Protein AF-A0A661IJR8-F1 (afdb_monomer_lite)

Radius of gyration: 34.74 Å; chains: 1; bounding box: 86×49×104 Å

Structure (mmCIF, N/CA/C/O backbone):
data_AF-A0A661IJR8-F1
#
_entry.id   AF-A0A661IJR8-F1
#
loop_
_atom_site.group_PDB
_atom_site.id
_atom_site.type_symbol
_atom_site.label_atom_id
_atom_site.label_alt_id
_atom_site.label_comp_id
_atom_site.label_asym_id
_atom_site.label_entity_id
_atom_site.label_seq_id
_atom_site.pdbx_PDB_ins_code
_atom_site.Cartn_x
_atom_site.Cartn_y
_atom_site.Cartn_z
_atom_site.occupancy
_atom_site.B_iso_or_equiv
_atom_site.auth_seq_id
_atom_site.auth_comp_id
_atom_site.auth_asym_id
_atom_site.auth_atom_id
_atom_site.pdbx_PDB_model_num
ATOM 1 N N . MET A 1 1 ? -41.240 -23.928 23.723 1.00 32.28 1 MET A N 1
ATOM 2 C CA . MET A 1 1 ? -41.222 -23.741 25.193 1.00 32.28 1 MET A CA 1
ATOM 3 C C . MET A 1 1 ? -39.765 -23.569 25.597 1.00 32.28 1 MET A C 1
ATOM 5 O O . MET A 1 1 ? -39.027 -24.522 25.424 1.00 32.28 1 MET A O 1
ATOM 9 N N . ALA A 1 2 ? -39.249 -22.427 26.029 1.00 34.50 2 ALA A N 1
ATOM 10 C CA . ALA A 1 2 ? -39.831 -21.122 26.309 1.00 34.50 2 ALA A CA 1
ATOM 11 C C . ALA A 1 2 ? -38.858 -20.052 25.776 1.00 34.50 2 ALA A C 1
ATOM 13 O O . ALA A 1 2 ? -37.675 -20.104 26.103 1.00 34.50 2 ALA A O 1
ATOM 14 N N . GLU A 1 3 ? -39.355 -19.119 24.962 1.00 35.41 3 GLU A N 1
ATOM 15 C CA . GLU A 1 3 ? -38.721 -17.810 24.792 1.00 35.41 3 GLU A CA 1
ATOM 16 C C . GLU A 1 3 ? -38.772 -17.123 26.158 1.00 35.41 3 GLU A C 1
ATOM 18 O O . GLU A 1 3 ? -39.849 -16.962 26.736 1.00 35.41 3 GLU A O 1
ATOM 23 N N . LYS A 1 4 ? -37.608 -16.803 26.721 1.00 37.28 4 LYS A N 1
ATOM 24 C CA . LYS A 1 4 ? -37.509 -15.862 27.832 1.00 37.28 4 LYS A CA 1
ATOM 25 C C . LYS A 1 4 ? -36.896 -14.591 27.277 1.00 37.28 4 LYS A C 1
ATOM 27 O O . LYS A 1 4 ? -35.737 -14.586 26.874 1.00 37.28 4 LYS A O 1
ATOM 32 N N . ASP A 1 5 ? -37.729 -13.563 27.244 1.00 36.81 5 ASP A N 1
ATOM 33 C CA . ASP A 1 5 ? -37.394 -12.189 26.923 1.00 36.81 5 ASP A CA 1
ATOM 34 C C . ASP A 1 5 ? -36.119 -11.732 27.650 1.00 36.81 5 ASP A C 1
ATOM 36 O O . ASP A 1 5 ? -36.063 -11.671 28.876 1.00 36.81 5 ASP A O 1
ATOM 40 N N . LEU A 1 6 ? -35.109 -11.354 26.868 1.00 42.97 6 LEU A N 1
ATOM 41 C CA . LEU A 1 6 ? -33.882 -10.665 27.294 1.00 42.97 6 LEU A CA 1
ATOM 42 C C . LEU A 1 6 ? -34.110 -9.159 27.555 1.00 42.97 6 LEU A C 1
ATOM 44 O O . LEU A 1 6 ? -33.162 -8.380 27.585 1.00 42.97 6 LEU A O 1
ATOM 48 N N . LYS A 1 7 ? -35.367 -8.725 27.717 1.00 43.88 7 LYS A N 1
ATOM 49 C CA . LYS A 1 7 ? -35.741 -7.305 27.825 1.00 43.88 7 LYS A CA 1
ATOM 50 C C . LYS A 1 7 ? -35.666 -6.712 29.233 1.00 43.88 7 LYS A C 1
ATOM 52 O O . LYS A 1 7 ? -35.745 -5.496 29.343 1.00 43.88 7 LYS A O 1
ATOM 57 N N . ASP A 1 8 ? -35.414 -7.518 30.262 1.00 40.75 8 ASP A N 1
ATOM 58 C CA . ASP A 1 8 ? -35.379 -7.056 31.656 1.00 40.75 8 ASP A CA 1
ATOM 59 C C . ASP A 1 8 ? -34.009 -7.302 32.320 1.00 40.75 8 ASP A C 1
ATOM 61 O O . ASP A 1 8 ? -33.915 -7.911 33.387 1.00 40.75 8 ASP A O 1
ATOM 65 N N . ILE A 1 9 ? -32.917 -6.840 31.698 1.00 46.38 9 ILE A N 1
ATOM 66 C CA . ILE A 1 9 ? -31.670 -6.613 32.445 1.00 46.38 9 ILE A CA 1
ATOM 67 C C . ILE A 1 9 ? -31.850 -5.291 33.192 1.00 46.38 9 ILE A C 1
ATOM 69 O O . ILE A 1 9 ? -31.788 -4.210 32.612 1.00 46.38 9 ILE A O 1
ATOM 73 N N . ASP A 1 10 ? -32.143 -5.405 34.482 1.00 48.75 10 ASP A N 1
ATOM 74 C CA . ASP A 1 10 ? -32.380 -4.302 35.411 1.00 48.75 10 ASP A CA 1
ATOM 75 C C . ASP A 1 10 ? -31.068 -3.518 35.626 1.00 48.75 10 ASP A C 1
ATOM 77 O O . ASP A 1 10 ? -30.235 -3.884 36.458 1.00 48.75 10 ASP A O 1
ATOM 81 N N . LEU A 1 11 ? -30.845 -2.486 34.804 1.00 50.16 11 LEU A N 1
ATOM 82 C CA . LEU A 1 11 ? -29.605 -1.695 34.726 1.00 50.16 11 LEU A CA 1
ATOM 83 C C . LEU A 1 11 ? -29.160 -1.142 36.092 1.00 50.16 11 LEU A C 1
ATOM 85 O O . LEU A 1 11 ? -27.967 -1.104 36.382 1.00 50.16 11 LEU A O 1
ATOM 89 N N . GLU A 1 12 ? -30.112 -0.825 36.971 1.00 52.00 12 GLU A N 1
ATOM 90 C CA . GLU A 1 12 ? -29.840 -0.336 38.328 1.00 52.00 12 GLU A CA 1
ATOM 91 C C . GLU A 1 12 ? -29.200 -1.402 39.234 1.00 52.00 12 GLU A C 1
ATOM 93 O O . GLU A 1 12 ? -28.406 -1.078 40.120 1.00 52.00 12 GLU A O 1
ATOM 98 N N . LYS A 1 13 ? -29.499 -2.692 39.017 1.00 48.28 13 LYS A N 1
ATOM 99 C CA . LYS A 1 13 ? -28.855 -3.788 39.762 1.00 48.28 13 LYS A CA 1
ATOM 100 C C . LYS A 1 13 ? -27.419 -4.016 39.308 1.00 48.28 13 LYS A C 1
ATOM 102 O O . LYS A 1 13 ? -26.580 -4.364 40.135 1.00 48.28 13 LYS A O 1
ATOM 107 N N . LEU A 1 14 ? -27.128 -3.795 38.027 1.00 50.47 14 LEU A N 1
ATOM 108 C CA . LEU A 1 14 ? -25.774 -3.903 37.488 1.00 50.47 14 LEU A CA 1
ATOM 109 C C . LEU A 1 14 ? -24.865 -2.803 38.064 1.00 50.47 14 LEU A C 1
ATOM 111 O O . LEU A 1 14 ? -23.737 -3.087 38.463 1.00 50.47 14 LEU A O 1
ATOM 115 N N . ASP A 1 15 ? -25.380 -1.577 38.190 1.00 47.41 15 ASP A N 1
ATOM 116 C CA . ASP A 1 15 ? -24.643 -0.449 38.773 1.00 47.41 15 ASP A CA 1
ATOM 117 C C . ASP A 1 15 ? -24.293 -0.686 40.259 1.00 47.41 15 ASP A C 1
ATOM 119 O O . ASP A 1 15 ? -23.153 -0.470 40.675 1.00 47.41 15 ASP A O 1
ATOM 123 N N . GLN A 1 16 ? -25.218 -1.244 41.053 1.00 52.50 16 GLN A N 1
ATOM 124 C CA . GLN A 1 16 ? -24.982 -1.552 42.476 1.00 52.50 16 GLN A CA 1
ATOM 125 C C . GLN A 1 16 ? -24.000 -2.711 42.712 1.00 52.50 16 GLN A C 1
ATOM 127 O O . GLN A 1 16 ? -23.351 -2.792 43.762 1.00 52.50 16 GLN A O 1
ATOM 132 N N . GLU A 1 17 ? -23.902 -3.647 41.769 1.00 52.81 17 GLU A N 1
ATOM 133 C CA . GLU A 1 17 ? -22.971 -4.772 41.863 1.00 52.81 17 GLU A CA 1
ATOM 134 C C . GLU A 1 17 ? -21.529 -4.370 41.535 1.00 52.81 17 GLU A C 1
ATOM 136 O O . GLU A 1 17 ? -20.593 -4.929 42.114 1.00 52.81 17 GLU A O 1
ATOM 141 N N . ILE A 1 18 ? -21.348 -3.364 40.675 1.00 49.62 18 ILE A N 1
ATOM 142 C CA . ILE A 1 18 ? -20.036 -2.829 40.296 1.00 49.62 18 ILE A CA 1
ATOM 143 C C . ILE A 1 18 ? -19.444 -1.974 41.430 1.00 49.62 18 ILE A C 1
ATOM 145 O O . ILE A 1 18 ? -18.281 -2.175 41.783 1.00 49.62 18 ILE A O 1
ATOM 149 N N . GLU A 1 19 ? -20.227 -1.106 42.083 1.00 51.19 19 GLU A N 1
ATOM 150 C CA . GLU A 1 19 ? -19.745 -0.300 43.225 1.00 51.19 19 GLU A CA 1
ATOM 151 C C . GLU A 1 19 ? -19.247 -1.169 44.394 1.00 51.19 19 GLU A C 1
ATOM 153 O O . GLU A 1 19 ? -18.184 -0.917 44.964 1.00 51.19 19 GLU A O 1
ATOM 158 N N . LYS A 1 20 ? -19.942 -2.273 44.701 1.00 50.25 20 LYS A N 1
ATOM 159 C CA . LYS A 1 20 ? -19.523 -3.207 45.765 1.00 50.25 20 LYS A CA 1
ATOM 160 C C . LYS A 1 20 ? -18.238 -3.975 45.455 1.00 50.25 20 LYS A C 1
ATOM 162 O O . LYS A 1 20 ? -17.571 -4.435 46.386 1.00 50.25 20 LYS A O 1
ATOM 167 N N . ALA A 1 21 ? -17.907 -4.159 44.178 1.00 48.00 21 ALA A N 1
ATOM 168 C CA . ALA A 1 21 ? -16.651 -4.778 43.766 1.00 48.00 21 ALA A CA 1
ATOM 169 C C . ALA A 1 21 ? -15.478 -3.786 43.844 1.00 48.00 21 ALA A C 1
ATOM 171 O O . ALA A 1 21 ? -14.361 -4.195 44.158 1.00 48.00 21 ALA A O 1
ATOM 172 N N . ILE A 1 22 ? -15.742 -2.492 43.635 1.00 44.38 22 ILE A N 1
ATOM 173 C CA . ILE A 1 22 ? -14.750 -1.415 43.725 1.00 44.38 22 ILE A CA 1
ATOM 174 C C . ILE A 1 22 ? -14.320 -1.195 45.187 1.00 44.38 22 ILE A C 1
ATOM 176 O O . ILE A 1 22 ? -13.125 -1.253 45.478 1.00 44.38 22 ILE A O 1
ATOM 180 N N . ASP A 1 23 ? -15.254 -1.082 46.135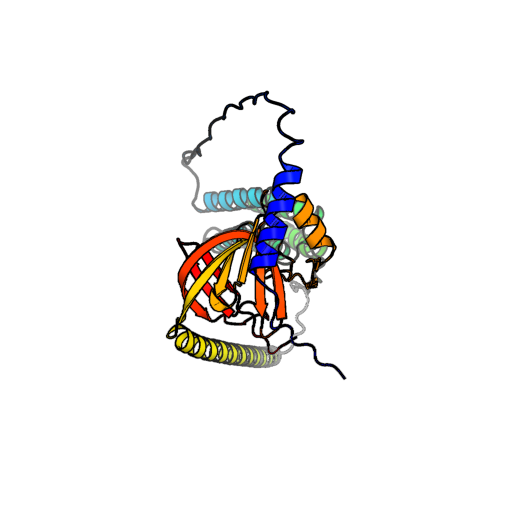 1.00 41.09 23 ASP A N 1
ATOM 181 C CA . ASP A 1 23 ? -14.917 -0.807 47.548 1.00 41.09 23 ASP A CA 1
ATOM 182 C C . ASP A 1 23 ? -14.105 -1.922 48.231 1.00 41.09 23 ASP A C 1
ATOM 184 O O . ASP A 1 23 ? -13.328 -1.667 49.152 1.00 41.09 23 ASP A O 1
ATOM 188 N N . ARG A 1 24 ? -14.231 -3.175 47.774 1.00 45.25 24 ARG A N 1
ATOM 189 C CA . ARG A 1 24 ? -13.451 -4.301 48.320 1.00 45.25 24 ARG A CA 1
ATOM 190 C C . ARG A 1 24 ? -12.004 -4.357 47.829 1.00 45.25 24 ARG A C 1
ATOM 192 O O . ARG A 1 24 ? -11.193 -4.994 48.490 1.00 45.25 24 ARG A O 1
ATOM 199 N N . ILE A 1 25 ? -11.674 -3.707 46.712 1.00 41.84 25 ILE A N 1
ATOM 200 C CA . ILE A 1 25 ? -10.322 -3.731 46.123 1.00 41.84 25 ILE A CA 1
ATOM 201 C C . ILE A 1 25 ? -9.464 -2.557 46.635 1.00 41.84 25 ILE A C 1
ATOM 203 O O . ILE A 1 25 ? -8.239 -2.665 46.687 1.00 41.84 25 ILE A O 1
ATOM 207 N N . PHE A 1 26 ? -10.084 -1.457 47.076 1.00 40.06 26 PHE A N 1
ATOM 208 C CA . PHE A 1 26 ? -9.374 -0.235 47.479 1.00 40.06 26 PHE A CA 1
ATOM 209 C C . PHE A 1 26 ? -8.895 -0.189 48.942 1.00 40.06 26 PHE A C 1
ATOM 211 O O . PHE A 1 26 ? -8.119 0.697 49.285 1.00 40.06 26 PHE A O 1
ATOM 218 N N . VAL A 1 27 ? -9.258 -1.154 49.796 1.00 37.66 27 VAL A N 1
ATOM 219 C CA . VAL A 1 27 ? -8.793 -1.189 51.204 1.00 37.66 27 VAL A CA 1
ATOM 220 C C . VAL A 1 27 ? -7.433 -1.893 51.371 1.00 37.66 27 VAL A C 1
ATOM 222 O O . VAL A 1 27 ? -6.736 -1.653 52.352 1.00 37.66 27 VAL A O 1
ATOM 225 N N . GLU A 1 28 ? -6.989 -2.712 50.411 1.00 39.81 28 GLU A N 1
ATOM 226 C CA . GLU A 1 28 ? -5.742 -3.491 50.558 1.00 39.81 28 GLU A CA 1
ATOM 227 C C . GLU A 1 28 ? -4.496 -2.845 49.922 1.00 39.81 28 GLU A C 1
ATOM 229 O O . GLU A 1 28 ? -3.388 -3.347 50.115 1.00 39.81 28 GLU A O 1
ATOM 234 N N . LYS A 1 29 ? -4.630 -1.727 49.189 1.00 39.97 29 LYS A N 1
ATOM 235 C CA . LYS A 1 29 ? -3.545 -1.209 48.327 1.00 39.97 29 LYS A CA 1
ATOM 236 C C . LYS A 1 29 ? -2.944 0.152 48.709 1.00 39.97 29 LYS A C 1
ATOM 238 O O . LYS A 1 29 ? -2.051 0.610 48.003 1.00 39.97 29 LYS A O 1
ATOM 243 N N . GLU A 1 30 ? -3.342 0.770 49.824 1.00 36.22 30 GLU A N 1
ATOM 244 C CA . GLU A 1 30 ? -2.767 2.057 50.282 1.00 36.22 30 GLU A CA 1
ATOM 245 C C . GLU A 1 30 ? -1.454 1.944 51.089 1.00 36.22 30 GLU A C 1
ATOM 247 O O . GLU A 1 30 ? -0.895 2.958 51.490 1.00 36.22 30 GLU A O 1
ATOM 252 N N . MET A 1 31 ? -0.896 0.746 51.307 1.00 32.81 31 MET A N 1
ATOM 253 C CA . MET A 1 31 ? 0.323 0.586 52.129 1.00 32.81 31 MET A CA 1
ATOM 254 C C . MET A 1 31 ? 1.619 0.259 51.372 1.00 32.81 31 MET A C 1
ATOM 256 O O . MET A 1 31 ? 2.599 -0.140 52.001 1.00 32.81 31 MET A O 1
ATOM 260 N N . ALA A 1 32 ? 1.697 0.435 50.050 1.00 34.16 32 ALA A N 1
ATOM 261 C CA . ALA A 1 32 ? 2.917 0.076 49.324 1.00 34.16 32 ALA A CA 1
ATOM 262 C C . ALA A 1 32 ? 3.378 1.107 48.280 1.00 34.16 32 ALA A C 1
ATOM 264 O O . ALA A 1 32 ? 3.046 1.002 47.105 1.00 34.16 32 ALA A O 1
ATOM 265 N N . LYS A 1 33 ? 4.304 1.954 48.754 1.00 33.47 33 LYS A N 1
ATOM 266 C CA . LYS A 1 33 ? 5.531 2.431 48.082 1.00 33.47 33 LYS A CA 1
ATOM 267 C C . LYS A 1 33 ? 5.483 3.731 47.269 1.00 33.47 33 LYS A C 1
ATOM 269 O O . LYS A 1 33 ? 5.095 3.763 46.107 1.00 33.47 33 LYS A O 1
ATOM 274 N N . GLU A 1 34 ? 6.044 4.750 47.917 1.00 33.25 34 GLU A N 1
ATOM 275 C CA . GLU A 1 34 ? 6.800 5.867 47.346 1.00 33.25 34 GLU A CA 1
ATOM 276 C C . GLU A 1 34 ? 8.226 5.444 46.887 1.00 33.25 34 GLU A C 1
ATOM 278 O O . GLU A 1 34 ? 8.741 4.410 47.322 1.00 33.25 34 GLU A O 1
ATOM 283 N N . GLU A 1 35 ? 8.835 6.335 46.085 1.00 27.31 35 GLU A N 1
ATOM 284 C CA . GLU A 1 35 ? 10.276 6.624 45.852 1.00 27.31 35 GLU A CA 1
ATOM 285 C C . GLU A 1 35 ? 11.099 5.948 44.719 1.00 27.31 35 GLU A C 1
ATOM 287 O O . GLU A 1 35 ? 11.245 4.729 44.652 1.00 27.31 35 GLU A O 1
ATOM 292 N N . GLY A 1 36 ? 11.752 6.823 43.915 1.00 27.47 36 GLY A N 1
ATOM 293 C CA . GLY A 1 36 ? 13.055 6.636 43.226 1.00 27.47 36 GLY A CA 1
ATOM 294 C C . GLY A 1 36 ? 13.037 6.732 41.683 1.00 27.47 36 GLY A C 1
ATOM 295 O O . GLY A 1 36 ? 12.693 5.752 41.036 1.00 27.47 36 GLY A O 1
ATOM 296 N N . GLU A 1 37 ? 13.194 7.911 41.056 1.00 30.44 37 GLU A N 1
ATOM 297 C CA . GLU A 1 37 ? 14.429 8.586 40.544 1.00 30.44 37 GLU A CA 1
ATOM 298 C C . GLU A 1 37 ? 15.021 8.085 39.190 1.00 30.44 37 GLU A C 1
ATOM 300 O O . GLU A 1 37 ? 15.437 6.939 39.047 1.00 30.44 37 GLU A O 1
ATOM 305 N N . GLU A 1 38 ? 15.101 9.005 38.210 1.00 33.91 38 GLU A N 1
ATOM 306 C CA . GLU A 1 38 ? 15.738 8.901 36.874 1.00 33.91 38 GLU A CA 1
ATOM 307 C C . GLU A 1 38 ? 17.210 9.378 36.870 1.00 33.91 38 GLU A C 1
ATOM 309 O O . GLU A 1 38 ? 17.585 10.211 37.699 1.00 33.91 38 GLU A O 1
ATOM 314 N N . PRO A 1 39 ? 18.011 9.014 35.841 1.00 33.03 39 PRO A N 1
ATOM 315 C CA . PRO A 1 39 ? 19.105 9.878 35.396 1.00 33.03 39 PRO A CA 1
ATOM 316 C C . PRO A 1 39 ? 19.089 10.237 33.894 1.00 33.03 39 PRO A C 1
ATOM 318 O O . PRO A 1 39 ? 18.622 9.498 33.030 1.00 33.03 39 PRO A O 1
ATOM 321 N N . ALA A 1 40 ? 19.674 11.408 33.626 1.00 28.08 40 ALA A N 1
ATOM 322 C CA . ALA A 1 40 ? 19.697 12.175 32.381 1.00 28.08 40 ALA A CA 1
ATOM 323 C C . ALA A 1 40 ? 20.756 11.745 31.338 1.00 28.08 40 ALA A C 1
ATOM 325 O O . ALA A 1 40 ? 21.822 11.234 31.686 1.00 28.08 40 ALA A O 1
ATOM 326 N N . ILE A 1 41 ? 20.509 12.075 30.059 1.00 31.45 41 ILE A N 1
ATOM 327 C CA . ILE A 1 41 ? 21.456 11.949 28.931 1.00 31.45 41 ILE A CA 1
ATOM 328 C C . ILE A 1 41 ? 21.557 13.293 28.177 1.00 31.45 41 ILE A C 1
ATOM 330 O O . ILE A 1 41 ? 20.553 13.946 27.903 1.00 31.45 41 ILE A O 1
ATOM 334 N N . VAL A 1 42 ? 22.789 13.701 27.853 1.00 30.53 42 VAL A N 1
ATOM 335 C CA . VAL A 1 42 ? 23.185 14.942 27.150 1.00 30.53 42 VAL A CA 1
ATOM 336 C C . VAL A 1 42 ? 23.221 14.720 25.619 1.00 30.53 42 VAL A C 1
ATOM 338 O O . VAL A 1 42 ? 23.685 13.657 25.205 1.00 30.53 42 VAL A O 1
ATOM 341 N N . PRO A 1 43 ? 22.824 15.684 24.755 1.00 34.75 43 PRO A N 1
ATOM 342 C CA . PRO A 1 43 ? 22.859 15.517 23.296 1.00 34.75 43 PRO A CA 1
ATOM 343 C C . PRO A 1 43 ? 24.141 16.080 22.640 1.00 34.75 43 PRO A C 1
ATOM 345 O O . PRO A 1 43 ? 24.633 17.142 23.023 1.00 34.75 43 PRO A O 1
ATOM 348 N N . SER A 1 44 ? 24.654 15.388 21.611 1.00 28.02 44 SER A N 1
ATOM 349 C CA . SER A 1 44 ? 25.768 15.830 20.751 1.00 28.02 44 SER A CA 1
ATOM 350 C C . SER A 1 44 ? 25.262 16.308 19.384 1.00 28.02 44 SER A C 1
ATOM 352 O O . SER A 1 44 ? 24.315 15.761 18.825 1.00 28.02 44 SER A O 1
ATOM 354 N N . ALA A 1 45 ? 25.893 17.375 18.899 1.00 32.06 45 ALA A N 1
ATOM 355 C CA . ALA A 1 45 ? 25.459 18.274 17.838 1.00 32.06 45 ALA A CA 1
ATOM 356 C C . ALA A 1 45 ? 25.636 17.737 16.405 1.00 32.06 45 ALA A C 1
ATOM 358 O O . ALA A 1 45 ? 26.581 17.015 16.096 1.00 32.06 45 ALA A O 1
ATOM 359 N N . GLY A 1 46 ? 24.737 18.188 15.523 1.00 29.83 46 GLY A N 1
ATOM 360 C CA . GLY A 1 46 ? 24.724 17.905 14.090 1.00 29.83 46 GLY A CA 1
ATOM 361 C C . GLY A 1 46 ? 25.865 18.557 13.301 1.00 29.83 46 GLY A C 1
ATOM 362 O O . GLY A 1 46 ? 26.248 19.705 13.540 1.00 29.83 46 GLY A O 1
ATOM 363 N N . ALA A 1 47 ? 26.371 17.819 12.314 1.00 30.12 47 ALA A N 1
ATOM 364 C CA . ALA A 1 47 ? 27.320 18.293 11.316 1.00 30.12 47 ALA A CA 1
ATOM 365 C C . ALA A 1 47 ? 26.570 18.697 10.036 1.00 30.12 47 ALA A C 1
ATOM 367 O O . ALA A 1 47 ? 25.852 17.893 9.450 1.00 30.12 47 ALA A O 1
ATOM 368 N N . LYS A 1 48 ? 26.740 19.959 9.626 1.00 34.94 48 LYS A N 1
ATOM 369 C CA . LYS A 1 48 ? 26.304 20.494 8.331 1.00 34.94 48 LYS A CA 1
ATOM 370 C C . LYS A 1 48 ? 27.321 20.159 7.237 1.00 34.94 48 LYS A C 1
ATOM 372 O O . LYS A 1 48 ? 28.528 20.181 7.480 1.00 34.94 48 LYS A O 1
ATOM 377 N N . GLU A 1 49 ? 26.780 19.906 6.051 1.00 35.56 49 GLU A N 1
ATOM 378 C CA . GLU A 1 49 ? 27.442 19.678 4.766 1.00 35.56 49 GLU A CA 1
ATOM 379 C C . GLU A 1 49 ? 28.535 20.717 4.466 1.00 35.56 49 GLU A C 1
ATOM 381 O O . GLU A 1 49 ? 28.359 21.921 4.670 1.00 35.56 49 GLU A O 1
ATOM 386 N N . ARG A 1 50 ? 29.683 20.240 3.971 1.00 35.47 50 ARG A N 1
ATOM 387 C CA . ARG A 1 50 ? 30.745 21.070 3.392 1.00 35.47 50 ARG A CA 1
ATOM 388 C C . ARG A 1 50 ? 30.702 20.923 1.874 1.00 35.47 50 ARG A C 1
ATOM 390 O O . ARG A 1 50 ? 31.077 19.877 1.358 1.00 35.47 50 ARG A O 1
ATOM 397 N N . GLU A 1 51 ? 30.304 21.985 1.184 1.00 38.00 51 GLU A N 1
ATOM 398 C CA . GLU A 1 51 ? 30.576 22.173 -0.243 1.00 38.00 51 GLU A CA 1
ATOM 399 C C . GLU A 1 51 ? 32.086 22.401 -0.447 1.00 38.00 51 GLU A C 1
ATOM 401 O O . GLU A 1 51 ? 32.703 23.222 0.239 1.00 38.00 51 GLU A O 1
ATOM 406 N N . ILE A 1 52 ? 32.694 21.653 -1.371 1.00 37.00 52 ILE A N 1
ATOM 407 C CA . ILE A 1 52 ? 34.107 21.785 -1.757 1.00 37.00 52 ILE A CA 1
ATOM 408 C C . ILE A 1 52 ? 34.186 22.682 -3.012 1.00 37.00 52 ILE A C 1
ATOM 410 O O . ILE A 1 52 ? 33.372 22.507 -3.918 1.00 37.00 52 ILE A O 1
ATOM 414 N N . PRO A 1 53 ? 35.138 23.634 -3.114 1.00 38.59 53 PRO A N 1
ATOM 415 C CA . PRO A 1 53 ? 35.255 24.526 -4.269 1.00 38.59 53 PRO A CA 1
ATOM 416 C C . PRO A 1 53 ? 35.876 23.812 -5.482 1.00 38.59 53 PRO A C 1
ATOM 418 O O . PRO A 1 53 ? 36.906 23.153 -5.342 1.00 38.59 53 PRO A O 1
ATOM 421 N N . SER A 1 54 ? 35.297 23.997 -6.675 1.00 34.31 54 SER A N 1
ATOM 422 C CA . SER A 1 54 ? 35.803 23.445 -7.945 1.00 34.31 54 SER A CA 1
ATOM 423 C C . SER A 1 54 ? 37.181 23.996 -8.345 1.00 34.31 54 SER A C 1
ATOM 425 O O . SER A 1 54 ? 37.431 25.202 -8.274 1.00 34.31 54 SER A O 1
ATOM 427 N N . VAL A 1 55 ? 38.052 23.105 -8.825 1.00 36.22 55 VAL A N 1
ATOM 428 C CA . VAL A 1 55 ? 39.415 23.390 -9.303 1.00 36.22 55 VAL A CA 1
ATOM 429 C C . VAL A 1 55 ? 39.384 23.797 -10.794 1.00 36.22 55 VAL A C 1
ATOM 431 O O . VAL A 1 55 ? 38.546 23.301 -11.549 1.00 36.22 55 VAL A O 1
ATOM 434 N N . PRO A 1 56 ? 40.257 24.708 -11.275 1.00 39.44 56 PRO A N 1
ATOM 435 C CA . PRO A 1 56 ? 40.246 25.154 -12.666 1.00 39.44 56 PRO A CA 1
ATOM 436 C C . PRO A 1 56 ? 40.964 24.137 -13.565 1.00 39.44 56 PRO A C 1
ATOM 438 O O . PRO A 1 56 ? 42.186 24.009 -13.505 1.00 39.44 56 PRO A O 1
ATOM 441 N N . GLY A 1 57 ? 40.204 23.438 -14.412 1.00 46.12 57 GLY A N 1
ATOM 442 C CA . GLY A 1 57 ? 40.727 22.507 -15.421 1.00 46.12 57 GLY A CA 1
ATOM 443 C C . GLY A 1 57 ? 39.749 21.413 -15.863 1.00 46.12 57 GLY A C 1
ATOM 444 O O . GLY A 1 57 ? 39.954 20.807 -16.911 1.00 46.12 57 GLY A O 1
ATOM 445 N N . GLU A 1 58 ? 38.675 21.176 -15.108 1.00 51.03 58 GLU A N 1
ATOM 446 C CA . GLU A 1 58 ? 37.684 20.142 -15.420 1.00 51.03 58 GLU A CA 1
ATOM 447 C C . GLU A 1 58 ? 36.819 20.522 -16.627 1.00 51.03 58 GLU A C 1
ATOM 449 O O . GLU A 1 58 ? 36.110 21.533 -16.631 1.00 51.03 58 GLU A O 1
ATOM 454 N N . THR A 1 59 ? 36.852 19.680 -17.658 1.00 69.12 59 THR A N 1
ATOM 455 C CA . THR A 1 59 ? 35.856 19.721 -18.729 1.00 69.12 59 THR A CA 1
ATOM 456 C C . THR A 1 59 ? 34.493 19.279 -18.178 1.00 69.12 59 THR A C 1
ATOM 458 O O . THR A 1 59 ? 34.423 18.498 -17.231 1.00 69.12 59 THR A O 1
ATOM 461 N N . ASP A 1 60 ? 33.392 19.739 -18.784 1.00 78.94 60 ASP A N 1
ATOM 462 C CA . ASP A 1 60 ? 32.021 19.287 -18.454 1.00 78.94 60 ASP A CA 1
ATOM 463 C C . ASP A 1 60 ? 31.884 17.748 -18.503 1.00 78.94 60 ASP A C 1
ATOM 465 O O . ASP A 1 60 ? 31.099 17.147 -17.776 1.00 78.94 60 ASP A O 1
ATOM 469 N N . PHE A 1 61 ? 32.713 17.095 -19.321 1.00 78.19 61 PHE A N 1
ATOM 470 C CA . PHE A 1 61 ? 32.810 15.643 -19.411 1.00 78.19 61 PHE A CA 1
ATOM 471 C C . PHE A 1 61 ? 33.450 15.000 -18.170 1.00 78.19 61 PHE A C 1
ATOM 473 O O . PHE A 1 61 ? 32.936 14.005 -17.664 1.00 78.19 61 PHE A O 1
ATOM 480 N N . GLN A 1 62 ? 34.530 15.593 -17.648 1.00 80.81 62 GLN A N 1
ATOM 481 C CA . GLN A 1 62 ? 35.214 15.134 -16.434 1.00 80.81 62 GLN A CA 1
ATOM 482 C C . GLN A 1 62 ? 34.278 15.185 -15.219 1.00 80.81 62 GLN A C 1
ATOM 484 O O . GLN A 1 62 ? 34.185 14.222 -14.467 1.00 80.81 62 GLN A O 1
ATOM 489 N N . LYS A 1 63 ? 33.510 16.273 -15.085 1.00 83.62 63 LYS A N 1
ATOM 490 C CA . LYS A 1 63 ? 32.532 16.431 -13.998 1.00 83.62 63 LYS A CA 1
ATOM 4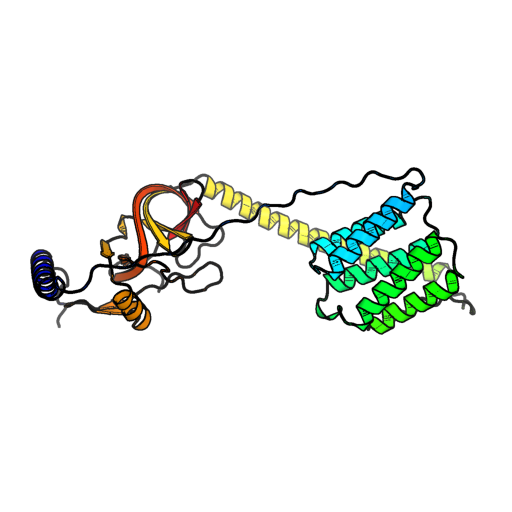91 C C . LYS A 1 63 ? 31.456 15.354 -14.026 1.00 83.62 63 LYS A C 1
ATOM 493 O O . LYS A 1 63 ? 31.130 14.780 -12.997 1.00 83.62 63 LYS A O 1
ATOM 498 N N . LYS A 1 64 ? 30.942 15.023 -15.212 1.00 84.25 64 LYS A N 1
ATOM 499 C CA . LYS A 1 64 ? 29.941 13.957 -15.369 1.00 84.25 64 LYS A CA 1
ATOM 500 C C . LYS A 1 64 ? 30.506 12.569 -15.063 1.00 84.25 64 LYS A C 1
ATOM 502 O O . LYS A 1 64 ? 29.775 11.721 -14.563 1.00 84.25 64 LYS A O 1
ATOM 507 N N . LEU A 1 65 ? 31.792 12.331 -15.331 1.00 86.50 65 LEU A N 1
ATOM 508 C CA . LEU A 1 65 ? 32.468 11.103 -14.901 1.00 86.50 65 LEU A CA 1
ATOM 509 C C . LEU A 1 65 ? 32.572 11.017 -13.375 1.00 86.50 65 LEU A C 1
ATOM 511 O O . LEU A 1 65 ? 32.275 9.970 -12.807 1.00 86.50 65 LEU A O 1
ATOM 515 N N . GLU A 1 66 ? 32.942 12.112 -12.715 1.00 87.06 66 GLU A N 1
ATOM 516 C CA . GLU A 1 66 ? 32.999 12.188 -11.250 1.00 87.06 66 GLU A CA 1
ATOM 517 C C . GLU A 1 66 ? 31.609 12.033 -10.610 1.00 87.06 66 GLU A C 1
ATOM 519 O O . GLU A 1 66 ? 31.471 11.371 -9.583 1.00 87.06 66 GLU A O 1
ATOM 524 N N . GLU A 1 67 ? 30.556 12.563 -11.241 1.00 88.12 67 GLU A N 1
ATOM 525 C CA . GLU A 1 67 ? 29.166 12.353 -10.814 1.00 88.12 67 GLU A CA 1
ATOM 526 C C . GLU A 1 67 ? 28.751 10.876 -10.890 1.00 88.12 67 GLU A C 1
ATOM 528 O O . GLU A 1 67 ? 28.115 10.369 -9.963 1.00 88.12 67 GLU A O 1
ATOM 533 N N . ILE A 1 68 ? 29.122 10.168 -11.966 1.00 87.88 68 ILE A N 1
ATOM 534 C CA . ILE A 1 68 ? 28.882 8.721 -12.079 1.00 87.88 68 ILE A CA 1
ATOM 535 C C . ILE A 1 68 ? 29.669 7.972 -11.004 1.00 87.88 68 ILE A C 1
ATOM 537 O O . ILE A 1 68 ? 29.107 7.093 -10.358 1.00 87.88 68 ILE A O 1
ATOM 541 N N . GLU A 1 69 ? 30.929 8.335 -10.756 1.00 88.75 69 GLU A N 1
ATOM 542 C CA . GLU A 1 69 ? 31.738 7.717 -9.702 1.00 88.75 69 GLU A CA 1
ATOM 543 C C . GLU A 1 69 ? 31.101 7.852 -8.323 1.00 88.75 69 GLU A C 1
ATOM 545 O O . GLU A 1 69 ? 30.944 6.863 -7.607 1.00 88.75 69 GLU A O 1
ATOM 550 N N . ALA A 1 70 ? 30.720 9.076 -7.957 1.00 88.62 70 ALA A N 1
ATOM 551 C CA . ALA A 1 70 ? 30.082 9.357 -6.681 1.00 88.62 70 ALA A CA 1
ATOM 552 C C . ALA A 1 70 ? 28.788 8.548 -6.527 1.00 88.62 70 ALA A C 1
ATOM 554 O O . ALA A 1 70 ? 28.493 8.032 -5.445 1.00 88.62 70 ALA A O 1
ATOM 555 N N . GLN A 1 71 ? 28.036 8.384 -7.618 1.00 88.25 71 GLN A N 1
ATOM 556 C CA . GLN A 1 71 ? 26.822 7.582 -7.620 1.00 88.25 71 GLN A CA 1
ATOM 557 C C . GLN A 1 71 ? 27.111 6.078 -7.506 1.00 88.25 71 GLN A C 1
ATOM 559 O O . GLN A 1 71 ? 26.414 5.402 -6.755 1.00 88.25 71 GLN A O 1
ATOM 564 N N . LEU A 1 72 ? 28.136 5.549 -8.182 1.00 87.75 72 LEU A N 1
ATOM 565 C CA . LEU A 1 72 ? 28.544 4.144 -8.055 1.00 87.75 72 LEU A CA 1
ATOM 566 C C . LEU A 1 72 ? 29.023 3.817 -6.638 1.00 87.75 72 LEU A C 1
ATOM 568 O O . LEU A 1 72 ? 28.631 2.791 -6.091 1.00 87.75 72 LEU A O 1
ATOM 572 N N . LEU A 1 73 ? 29.786 4.718 -6.015 1.00 85.12 73 LEU A N 1
ATOM 573 C CA . LEU A 1 73 ? 30.156 4.597 -4.606 1.00 85.12 73 LEU A CA 1
ATOM 574 C C . LEU A 1 73 ? 28.905 4.599 -3.724 1.00 85.12 73 LEU A C 1
ATOM 576 O O . LEU A 1 73 ? 28.755 3.739 -2.870 1.00 85.12 73 LEU A O 1
ATOM 580 N N . THR A 1 74 ? 27.963 5.513 -3.960 1.00 85.31 74 THR A N 1
ATOM 581 C CA . THR A 1 74 ? 26.700 5.546 -3.203 1.00 85.31 74 THR A CA 1
ATOM 582 C C . THR A 1 74 ? 25.930 4.225 -3.322 1.00 85.31 74 THR A C 1
ATOM 584 O O . THR A 1 74 ? 25.420 3.736 -2.321 1.00 85.31 74 THR A O 1
ATOM 587 N N . ILE A 1 75 ? 25.893 3.616 -4.512 1.00 85.06 75 ILE A N 1
ATOM 588 C CA . ILE A 1 75 ? 25.265 2.305 -4.745 1.00 85.06 75 ILE A CA 1
ATOM 589 C C . ILE A 1 75 ? 26.002 1.185 -3.991 1.00 85.06 75 ILE A C 1
ATOM 591 O O . ILE A 1 75 ? 25.350 0.283 -3.475 1.00 85.06 75 ILE A O 1
ATOM 595 N N . GLU A 1 76 ? 27.334 1.246 -3.890 1.00 82.00 76 GLU A N 1
ATOM 596 C CA . GLU A 1 76 ? 28.139 0.281 -3.123 1.00 82.00 76 GLU A CA 1
ATOM 597 C C . GLU A 1 76 ? 27.801 0.304 -1.621 1.00 82.00 76 GLU A C 1
ATOM 599 O O . GLU A 1 76 ? 27.773 -0.747 -0.981 1.00 82.00 76 GLU A O 1
ATOM 604 N N . TRP A 1 77 ? 27.508 1.484 -1.063 1.00 79.31 77 TRP A N 1
ATOM 605 C CA . TRP A 1 77 ? 27.113 1.640 0.343 1.00 79.31 77 TRP A CA 1
ATOM 606 C C . TRP A 1 77 ? 25.623 1.377 0.587 1.00 79.31 77 TRP A C 1
ATOM 608 O O . TRP A 1 77 ? 25.261 0.773 1.596 1.00 79.31 77 TRP A O 1
ATOM 618 N N . GLU A 1 78 ? 24.760 1.848 -0.315 1.00 80.75 78 GLU A N 1
ATOM 619 C CA . GLU A 1 78 ? 23.306 1.763 -0.208 1.00 80.75 78 GLU A CA 1
ATOM 620 C C . GLU A 1 78 ? 22.683 1.364 -1.551 1.00 80.75 78 GLU A C 1
ATOM 622 O O . GLU A 1 78 ? 22.300 2.190 -2.393 1.00 80.75 78 GLU A O 1
ATOM 627 N N . MET A 1 79 ? 22.550 0.054 -1.729 1.00 77.94 79 MET A N 1
ATOM 628 C CA . MET A 1 79 ? 21.972 -0.521 -2.929 1.00 77.94 79 MET A CA 1
ATOM 629 C C . MET A 1 79 ? 20.444 -0.482 -2.850 1.00 77.94 79 MET A C 1
ATOM 631 O O . MET A 1 79 ? 19.806 -1.372 -2.291 1.00 77.94 79 MET A O 1
ATOM 635 N N . ASN A 1 80 ? 19.860 0.587 -3.394 1.00 82.81 80 ASN A N 1
ATOM 636 C CA . ASN A 1 80 ? 18.417 0.768 -3.514 1.00 82.81 80 ASN A CA 1
ATOM 637 C C . ASN A 1 80 ? 18.022 1.137 -4.966 1.00 82.81 80 ASN A C 1
ATOM 639 O O . ASN A 1 80 ? 18.841 1.691 -5.713 1.00 82.81 80 ASN A O 1
ATOM 643 N N . PRO A 1 81 ? 16.769 0.877 -5.389 1.00 83.06 81 PRO A N 1
ATOM 644 C CA . PRO A 1 81 ? 16.325 1.136 -6.763 1.00 83.06 81 PRO A CA 1
ATOM 645 C C . PRO A 1 81 ? 16.454 2.601 -7.210 1.00 83.06 81 PRO A C 1
ATOM 647 O O . PRO A 1 81 ? 16.657 2.885 -8.390 1.00 83.06 81 PRO A O 1
ATOM 650 N N . LEU A 1 82 ? 16.356 3.561 -6.283 1.00 83.31 82 LEU A N 1
ATOM 651 C CA . LEU A 1 82 ? 16.472 4.991 -6.593 1.00 83.31 82 LEU A CA 1
ATOM 652 C C . LEU A 1 82 ? 17.909 5.368 -6.976 1.00 83.31 82 LEU A C 1
ATOM 654 O O . LEU A 1 82 ? 18.127 6.053 -7.977 1.00 83.31 82 LEU A O 1
ATOM 658 N N . ASN A 1 83 ? 18.888 4.878 -6.216 1.00 82.94 83 ASN A N 1
ATOM 659 C CA . ASN A 1 83 ? 20.308 5.096 -6.454 1.00 82.94 83 ASN A CA 1
ATOM 660 C C . ASN A 1 83 ? 20.755 4.434 -7.762 1.00 82.94 83 ASN A C 1
ATOM 662 O O . ASN A 1 83 ? 21.508 5.040 -8.528 1.00 82.94 83 ASN A O 1
ATOM 666 N N . ILE A 1 84 ? 20.247 3.234 -8.051 1.00 85.19 84 ILE A N 1
ATOM 667 C CA . ILE A 1 84 ? 20.552 2.503 -9.285 1.00 85.19 84 ILE A CA 1
ATOM 668 C C . ILE A 1 84 ? 19.976 3.231 -10.510 1.00 85.19 84 ILE A C 1
ATOM 670 O O . ILE A 1 84 ? 20.712 3.505 -11.461 1.00 85.19 84 ILE A O 1
ATOM 674 N N . ARG A 1 85 ? 18.701 3.651 -10.468 1.00 86.00 85 ARG A N 1
ATOM 675 C CA . ARG A 1 85 ? 18.070 4.437 -11.549 1.00 86.00 85 ARG A CA 1
ATOM 676 C C . ARG A 1 85 ? 18.801 5.749 -11.813 1.00 86.00 85 ARG A C 1
ATOM 678 O O . ARG A 1 85 ? 19.044 6.100 -12.966 1.00 86.00 85 ARG A O 1
ATOM 685 N N . LYS A 1 86 ? 19.218 6.450 -10.758 1.00 86.38 86 LYS A N 1
ATOM 686 C CA . LYS A 1 86 ? 20.015 7.673 -10.891 1.00 86.38 86 LYS A CA 1
ATOM 687 C C . LYS A 1 86 ? 21.371 7.401 -11.558 1.00 86.38 86 LYS A C 1
ATOM 689 O O . LYS A 1 86 ? 21.785 8.171 -12.422 1.00 86.38 86 LYS A O 1
ATOM 694 N N . GLY A 1 87 ? 22.034 6.291 -11.224 1.00 84.19 87 GLY A N 1
ATOM 695 C CA . GLY A 1 87 ? 23.257 5.841 -11.905 1.00 84.19 87 GLY A CA 1
ATOM 696 C C . GLY A 1 87 ? 23.041 5.564 -13.397 1.00 84.19 87 GLY A C 1
ATOM 697 O O . GLY A 1 87 ? 23.824 6.015 -14.238 1.00 84.19 87 GLY A O 1
ATOM 698 N N . MET A 1 88 ? 21.937 4.899 -13.745 1.00 87.00 88 MET A N 1
ATOM 699 C CA . MET A 1 88 ? 21.540 4.643 -15.134 1.00 87.00 88 MET A CA 1
ATOM 700 C C . MET A 1 88 ? 21.310 5.940 -15.924 1.00 87.00 88 MET A C 1
ATOM 702 O O . MET A 1 88 ? 21.792 6.059 -17.053 1.00 87.00 88 MET A O 1
ATOM 706 N N . GLU A 1 89 ? 20.626 6.926 -15.334 1.00 88.25 89 GLU A N 1
ATOM 707 C CA . GLU A 1 89 ? 20.395 8.238 -15.952 1.00 88.25 89 GLU A CA 1
ATOM 708 C C . GLU A 1 89 ? 21.696 9.006 -16.210 1.00 88.25 89 GLU A C 1
ATOM 710 O O . GLU A 1 89 ? 21.868 9.581 -17.287 1.00 88.25 89 GLU A O 1
ATOM 715 N N . LEU A 1 90 ? 22.615 9.029 -15.239 1.00 85.62 90 LEU A N 1
ATOM 716 C CA . LEU A 1 90 ? 23.911 9.700 -15.383 1.00 85.62 90 LEU A CA 1
ATOM 717 C C . LEU A 1 90 ? 24.756 9.042 -16.483 1.00 85.62 90 LEU A C 1
ATOM 719 O O . LEU A 1 90 ? 25.325 9.735 -17.327 1.00 85.62 90 LEU A O 1
ATOM 723 N N . THR A 1 91 ? 24.744 7.709 -16.539 1.00 86.62 91 THR A N 1
ATOM 724 C CA . THR A 1 91 ? 25.428 6.924 -17.577 1.00 86.62 91 THR A CA 1
ATOM 725 C C . THR A 1 91 ? 24.862 7.227 -18.968 1.00 86.62 91 THR A C 1
ATOM 727 O O . THR A 1 91 ? 25.617 7.502 -19.899 1.00 86.62 91 THR A O 1
ATOM 730 N N . ALA A 1 92 ? 23.532 7.282 -19.110 1.00 86.44 92 ALA A N 1
ATOM 731 C CA . ALA A 1 92 ? 22.873 7.622 -20.373 1.00 86.44 92 ALA A CA 1
ATOM 732 C C . ALA A 1 92 ? 23.177 9.055 -20.840 1.00 86.44 92 ALA A C 1
ATOM 734 O O . ALA A 1 92 ? 23.440 9.289 -22.023 1.00 86.44 92 ALA A O 1
ATOM 735 N N . LYS A 1 93 ? 23.208 10.016 -19.909 1.00 84.56 93 LYS A N 1
ATOM 736 C CA . LYS A 1 93 ? 23.600 11.401 -20.207 1.00 84.56 93 LYS A CA 1
ATOM 737 C C . LYS A 1 93 ? 25.043 11.482 -20.702 1.00 84.56 93 LYS A C 1
ATOM 739 O O . LYS A 1 93 ? 25.309 12.236 -21.639 1.00 84.56 93 LYS A O 1
ATOM 744 N N . LEU A 1 94 ? 25.955 10.700 -20.123 1.00 84.25 94 LEU A N 1
ATOM 745 C CA . LEU A 1 94 ? 27.352 10.676 -20.549 1.00 84.25 94 LEU A CA 1
ATOM 746 C C . LEU A 1 94 ? 27.544 10.006 -21.920 1.00 84.25 94 LEU A C 1
ATOM 748 O O . LEU A 1 94 ? 28.314 10.525 -22.724 1.00 84.25 94 LEU A O 1
ATOM 752 N N . MET A 1 95 ? 26.796 8.939 -22.229 1.00 83.06 95 MET A N 1
ATOM 753 C CA . MET A 1 95 ? 26.793 8.316 -23.566 1.00 83.06 95 MET A CA 1
ATOM 754 C C . MET A 1 95 ? 26.367 9.297 -24.665 1.00 83.06 95 MET A C 1
ATOM 756 O O . MET A 1 95 ? 26.915 9.289 -25.760 1.00 83.06 95 MET A O 1
ATOM 760 N N . SER A 1 96 ? 25.414 10.185 -24.367 1.00 81.44 96 SER A N 1
ATOM 761 C CA . SER A 1 96 ? 24.955 11.215 -25.311 1.00 81.44 96 SER A CA 1
ATOM 762 C C . SER A 1 96 ? 25.907 12.414 -25.458 1.00 81.44 96 SER A C 1
ATOM 764 O O . SER A 1 96 ? 25.602 13.369 -26.176 1.00 81.44 96 SER A O 1
ATOM 766 N N . HIS A 1 97 ? 27.047 12.411 -24.759 1.00 80.62 97 HIS A N 1
ATOM 767 C CA . HIS A 1 97 ? 27.959 13.545 -24.744 1.00 80.62 97 HIS A CA 1
ATOM 768 C C . HIS A 1 97 ? 28.802 13.627 -26.032 1.00 80.62 97 HIS A C 1
ATOM 770 O O . HIS A 1 97 ? 29.417 12.633 -26.409 1.00 80.62 97 HIS A O 1
ATOM 776 N N . PRO A 1 98 ? 28.977 14.814 -26.651 1.00 73.31 98 PRO A N 1
ATOM 777 C CA . PRO A 1 98 ? 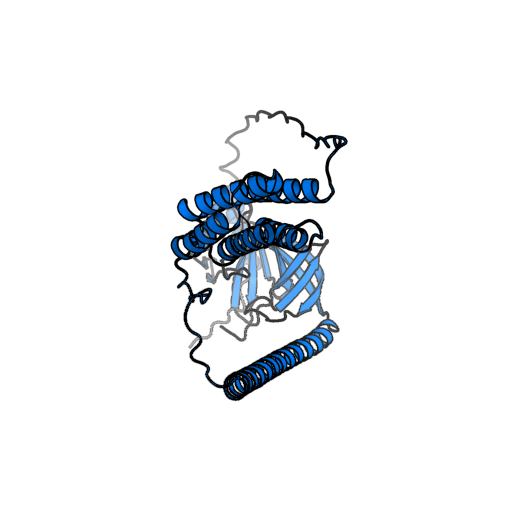29.753 14.977 -27.893 1.00 73.31 98 PRO A CA 1
ATOM 778 C C . PRO A 1 98 ? 31.240 14.591 -27.821 1.00 73.31 98 PRO A C 1
ATOM 780 O O . PRO A 1 98 ? 31.910 14.541 -28.847 1.00 73.31 98 PRO A O 1
ATOM 783 N N . LEU A 1 99 ? 31.770 14.395 -26.611 1.00 76.75 99 LEU A N 1
ATOM 784 C CA . LEU A 1 99 ? 33.165 14.011 -26.354 1.00 76.75 99 LEU A CA 1
ATOM 785 C C . LEU A 1 99 ? 33.310 12.526 -25.989 1.00 76.75 99 LEU A C 1
ATOM 787 O O . LEU A 1 99 ? 34.413 12.086 -25.679 1.00 76.75 99 LEU A O 1
ATOM 791 N N . CYS A 1 100 ? 32.211 11.768 -25.992 1.00 78.31 100 CYS A N 1
ATOM 792 C CA . CYS A 1 100 ? 32.237 10.336 -25.737 1.00 78.31 100 CYS A CA 1
ATOM 793 C C . CYS A 1 100 ? 32.731 9.610 -26.996 1.00 78.31 100 CYS A C 1
ATOM 795 O O . CYS A 1 100 ? 32.140 9.747 -28.065 1.00 78.31 100 CYS A O 1
ATOM 797 N N . ALA A 1 101 ? 33.836 8.874 -26.880 1.00 80.38 101 ALA A N 1
ATOM 798 C CA . ALA A 1 101 ? 34.323 8.007 -27.950 1.00 80.38 101 ALA A CA 1
ATOM 799 C C . ALA A 1 101 ? 33.461 6.737 -28.050 1.00 80.38 101 ALA A C 1
ATOM 801 O O . ALA A 1 101 ? 32.950 6.274 -27.033 1.00 80.38 101 ALA A O 1
ATOM 802 N N . ASP A 1 102 ? 33.363 6.133 -29.238 1.00 77.06 102 ASP A N 1
ATOM 803 C CA . ASP A 1 102 ? 32.531 4.939 -29.480 1.00 77.06 102 ASP A CA 1
ATOM 804 C C . ASP A 1 102 ? 32.835 3.793 -28.494 1.00 77.06 102 ASP A C 1
ATOM 806 O O . ASP A 1 102 ? 31.935 3.215 -27.894 1.00 77.06 102 ASP A O 1
ATOM 810 N N . GLU A 1 103 ? 34.117 3.532 -28.230 1.00 76.56 103 GLU A N 1
ATOM 811 C CA . GLU A 1 103 ? 34.570 2.489 -27.293 1.00 76.56 103 GLU A CA 1
ATOM 812 C C . GLU A 1 103 ? 34.162 2.783 -25.839 1.00 76.56 103 GLU A C 1
ATOM 814 O O . GLU A 1 103 ? 33.909 1.879 -25.042 1.00 76.56 103 GLU A O 1
ATOM 819 N N . MET A 1 104 ? 34.083 4.066 -25.488 1.00 80.06 104 MET A N 1
ATOM 820 C CA . MET A 1 104 ? 33.632 4.515 -24.178 1.00 80.06 104 MET A CA 1
ATOM 821 C C . MET A 1 104 ? 32.109 4.457 -24.070 1.00 80.06 104 MET A C 1
ATOM 823 O O . MET A 1 104 ? 31.593 4.104 -23.013 1.00 80.06 104 MET A O 1
ATOM 827 N N . ALA A 1 105 ? 31.393 4.743 -25.158 1.00 83.38 105 ALA A N 1
ATOM 828 C CA . ALA A 1 105 ? 29.950 4.566 -25.236 1.00 83.38 105 ALA A CA 1
ATOM 829 C C . ALA A 1 105 ? 29.566 3.087 -25.073 1.00 83.38 105 ALA A C 1
ATOM 831 O O . ALA A 1 105 ? 28.656 2.788 -24.308 1.00 83.38 105 ALA A O 1
ATOM 832 N N . ASP A 1 106 ? 30.312 2.162 -25.684 1.00 84.00 106 ASP A N 1
ATOM 833 C CA . ASP A 1 106 ? 30.106 0.719 -25.506 1.00 84.00 106 ASP A CA 1
ATOM 834 C C . ASP A 1 106 ? 30.350 0.257 -24.059 1.00 84.00 106 ASP A C 1
ATOM 836 O O . ASP A 1 106 ? 29.603 -0.562 -23.521 1.00 84.00 106 ASP A O 1
ATOM 840 N N . ALA A 1 107 ? 31.383 0.787 -23.398 1.00 85.56 107 ALA A N 1
ATOM 841 C CA . ALA A 1 107 ? 31.642 0.487 -21.990 1.00 85.56 107 ALA A CA 1
ATOM 842 C C . ALA A 1 107 ? 30.574 1.089 -21.058 1.00 85.56 107 ALA A C 1
ATOM 844 O O . ALA A 1 107 ? 30.158 0.449 -20.091 1.00 85.56 107 ALA A O 1
ATOM 845 N N . LEU A 1 108 ? 30.090 2.297 -21.356 1.00 87.00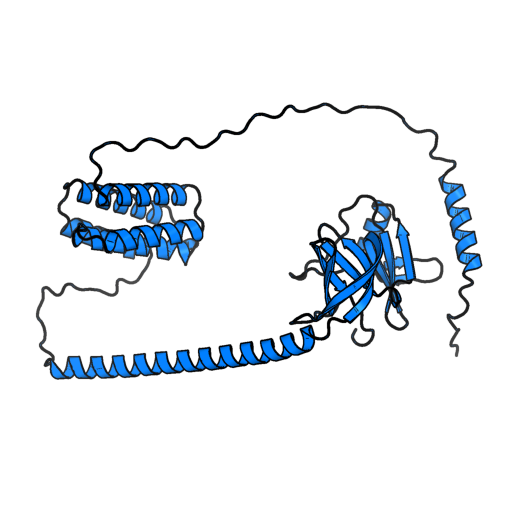 108 LEU A N 1
ATOM 846 C CA . LEU A 1 108 ? 28.984 2.925 -20.631 1.00 87.00 108 LEU A CA 1
ATOM 847 C C . LEU A 1 108 ? 27.652 2.191 -20.868 1.00 87.00 108 LEU A C 1
ATOM 849 O O . LEU A 1 108 ? 26.850 2.094 -19.944 1.00 87.00 108 LEU A O 1
ATOM 853 N N . ASP A 1 109 ? 27.428 1.612 -22.048 1.00 88.50 109 ASP A N 1
ATOM 854 C CA . ASP A 1 109 ? 26.271 0.750 -22.322 1.00 88.50 109 ASP A CA 1
ATOM 855 C C . ASP A 1 109 ? 26.313 -0.523 -21.463 1.00 88.50 109 ASP A C 1
ATOM 857 O O . ASP A 1 109 ? 25.319 -0.883 -20.829 1.00 88.50 109 ASP A O 1
ATOM 861 N N . LEU A 1 110 ? 27.483 -1.162 -21.340 1.00 88.75 110 LEU A N 1
ATOM 862 C CA . LEU A 1 110 ? 27.672 -2.281 -20.408 1.00 88.75 110 LEU A CA 1
ATOM 863 C C . LEU A 1 110 ? 27.424 -1.859 -18.952 1.00 88.75 110 LEU A C 1
ATOM 865 O O . LEU A 1 110 ? 26.813 -2.614 -18.192 1.00 88.75 110 LEU A O 1
ATOM 869 N N . LEU A 1 111 ? 27.840 -0.651 -18.561 1.00 89.94 111 LEU A N 1
ATOM 870 C CA . LEU A 1 111 ? 27.626 -0.130 -17.208 1.00 89.94 111 LEU A CA 1
ATOM 871 C C . LEU A 1 111 ? 26.133 0.076 -16.947 1.00 89.94 111 LEU A C 1
ATOM 873 O O . LEU A 1 111 ? 25.610 -0.348 -15.918 1.00 89.94 111 LEU A O 1
ATOM 877 N N . HIS A 1 112 ? 25.432 0.660 -17.915 1.00 90.00 112 HIS A N 1
ATOM 878 C CA . HIS A 1 112 ? 23.992 0.865 -17.862 1.00 90.00 112 HIS A CA 1
ATOM 879 C C . HIS A 1 112 ? 23.230 -0.464 -17.750 1.00 90.00 112 HIS A C 1
ATOM 881 O O . HIS A 1 112 ? 22.333 -0.586 -16.918 1.00 90.00 112 HIS A O 1
ATOM 887 N N . LYS A 1 113 ? 23.621 -1.482 -18.527 1.00 89.94 113 LYS A N 1
ATOM 888 C CA . LYS A 1 113 ? 23.039 -2.835 -18.466 1.00 89.94 113 LYS A CA 1
ATOM 889 C C . LYS A 1 113 ? 23.298 -3.533 -17.134 1.00 89.94 113 LYS A C 1
ATOM 891 O O . LYS A 1 113 ? 22.404 -4.170 -16.597 1.00 89.94 113 LYS A O 1
ATOM 896 N N . THR A 1 114 ? 24.490 -3.368 -16.571 1.00 88.06 114 THR A N 1
ATOM 897 C CA . THR A 1 114 ? 24.850 -3.924 -15.254 1.00 88.06 114 THR A CA 1
ATOM 898 C C . THR A 1 114 ? 23.970 -3.345 -14.152 1.00 88.06 114 THR A C 1
ATOM 900 O O . THR A 1 114 ? 23.426 -4.081 -13.333 1.00 88.06 114 THR A O 1
ATOM 903 N N . LEU A 1 115 ? 23.779 -2.022 -14.162 1.00 88.00 115 LEU A N 1
ATOM 904 C CA . LEU A 1 115 ? 22.882 -1.346 -13.227 1.00 88.00 115 LEU A CA 1
ATOM 905 C C . LEU A 1 115 ? 21.420 -1.772 -13.430 1.00 88.00 115 LEU A C 1
ATOM 907 O O . LEU A 1 115 ? 20.702 -1.962 -12.455 1.00 88.00 115 LEU A O 1
ATOM 911 N N . HIS A 1 116 ? 20.987 -1.975 -14.674 1.00 88.19 116 HIS A N 1
ATOM 912 C CA . HIS A 1 116 ? 19.653 -2.500 -14.963 1.00 88.19 116 HIS A CA 1
ATOM 913 C C . HIS A 1 116 ? 19.435 -3.896 -14.355 1.00 88.19 116 HIS A C 1
ATOM 915 O O . HIS A 1 116 ? 18.419 -4.115 -13.700 1.00 88.19 116 HIS A O 1
ATOM 921 N N . GLU A 1 117 ? 20.395 -4.818 -14.494 1.00 87.00 117 GLU A N 1
ATOM 922 C CA . GLU A 1 117 ? 20.303 -6.154 -13.882 1.00 87.00 117 GLU A CA 1
ATOM 923 C C . GLU A 1 117 ? 20.208 -6.091 -12.353 1.00 87.00 117 GLU A C 1
ATOM 925 O O . GLU A 1 117 ? 19.378 -6.779 -11.758 1.00 87.00 117 GLU A O 1
ATOM 930 N N . PHE A 1 118 ? 20.978 -5.202 -11.717 1.00 85.44 118 PHE A N 1
ATOM 931 C CA . PHE A 1 118 ? 20.897 -4.984 -10.269 1.00 85.44 118 PHE A CA 1
ATOM 932 C C . PHE A 1 118 ? 19.540 -4.427 -9.823 1.00 85.44 118 PHE A C 1
ATOM 934 O O . PHE A 1 118 ? 19.123 -4.684 -8.696 1.00 85.44 118 PHE A O 1
ATOM 941 N N . ASN A 1 119 ? 18.854 -3.666 -10.682 1.00 85.44 119 ASN A N 1
ATOM 942 C CA . ASN A 1 119 ? 17.532 -3.121 -10.381 1.00 85.44 119 ASN A CA 1
ATOM 943 C C . ASN A 1 119 ? 16.405 -4.152 -10.548 1.00 85.44 119 ASN A C 1
ATOM 945 O O . ASN A 1 119 ? 15.451 -4.129 -9.777 1.00 85.44 119 ASN A O 1
ATOM 949 N N . GLU A 1 120 ? 16.481 -5.010 -11.567 1.00 81.50 120 GLU A N 1
ATOM 950 C CA . GLU A 1 120 ? 15.413 -5.968 -11.887 1.00 81.50 120 GLU A CA 1
ATOM 951 C C . GLU A 1 120 ? 15.513 -7.268 -11.081 1.00 81.50 120 GLU A C 1
ATOM 953 O O . GLU A 1 120 ? 14.496 -7.895 -10.788 1.00 81.50 120 GLU A O 1
ATOM 958 N N . ASN A 1 121 ? 16.727 -7.676 -10.704 1.00 76.69 121 ASN A N 1
ATOM 959 C CA . ASN A 1 121 ? 16.979 -8.972 -10.089 1.00 76.69 121 ASN A CA 1
ATOM 960 C C . ASN A 1 121 ? 17.911 -8.838 -8.876 1.00 76.69 121 ASN A C 1
ATOM 962 O O . ASN A 1 121 ? 19.132 -8.858 -9.027 1.00 76.69 121 ASN A O 1
ATOM 966 N N . GLU A 1 122 ? 17.368 -8.817 -7.653 1.00 67.00 122 GLU A N 1
ATOM 967 C CA . GLU A 1 122 ? 18.171 -8.754 -6.411 1.00 67.00 122 GLU A CA 1
ATOM 968 C C . GLU A 1 122 ? 19.218 -9.886 -6.311 1.00 67.00 122 GLU A C 1
ATOM 970 O O . GLU A 1 122 ? 20.303 -9.701 -5.761 1.00 67.00 122 GLU A O 1
ATOM 975 N N . GLY A 1 123 ? 18.938 -11.052 -6.908 1.00 70.88 123 GLY A N 1
ATOM 976 C CA . GLY A 1 123 ? 19.855 -12.197 -6.960 1.00 70.88 123 GLY A CA 1
ATOM 977 C C . GLY A 1 123 ? 21.050 -12.046 -7.913 1.00 70.88 123 GLY A C 1
ATOM 978 O O . GLY A 1 123 ? 21.934 -12.902 -7.902 1.00 70.88 123 GLY A O 1
ATOM 979 N N . THR A 1 124 ? 21.103 -10.990 -8.732 1.00 77.06 124 THR A N 1
ATOM 980 C CA . THR A 1 124 ? 22.230 -10.729 -9.651 1.00 77.06 124 THR A CA 1
ATOM 981 C C . THR A 1 124 ? 23.393 -10.012 -8.980 1.00 77.06 124 THR A C 1
ATOM 983 O O . THR A 1 124 ? 24.500 -9.982 -9.531 1.00 77.06 124 THR A O 1
ATOM 986 N N . VAL A 1 125 ? 23.192 -9.472 -7.774 1.00 81.00 125 VAL A N 1
ATOM 987 C CA . VAL A 1 125 ? 24.267 -8.839 -7.016 1.00 81.00 125 VAL A CA 1
ATOM 988 C C . VAL A 1 125 ? 25.077 -9.916 -6.306 1.00 81.00 125 VAL A C 1
ATOM 990 O O . VAL A 1 125 ? 24.744 -10.409 -5.231 1.00 81.00 125 VAL A O 1
ATOM 993 N N . THR A 1 126 ? 26.172 -10.299 -6.945 1.00 82.56 126 THR A N 1
ATOM 994 C CA . THR A 1 126 ? 27.099 -11.326 -6.494 1.00 82.56 126 THR A CA 1
ATOM 995 C C . THR A 1 126 ? 28.501 -10.726 -6.402 1.00 82.56 126 THR A C 1
ATOM 997 O O . THR A 1 126 ? 28.797 -9.718 -7.049 1.00 82.56 126 THR A O 1
ATOM 1000 N N . PRO A 1 127 ? 29.432 -11.349 -5.663 1.00 82.94 127 PRO A N 1
ATOM 1001 C CA . PRO A 1 127 ? 30.822 -10.895 -5.650 1.00 82.94 127 PRO A CA 1
ATOM 1002 C C . PRO A 1 127 ? 31.452 -10.815 -7.052 1.00 82.94 127 PRO A C 1
ATOM 1004 O O . PRO A 1 127 ? 32.312 -9.971 -7.294 1.00 82.94 127 PRO A O 1
ATOM 1007 N N . ALA A 1 128 ? 31.016 -11.671 -7.984 1.00 82.69 128 ALA A N 1
ATOM 1008 C CA . ALA A 1 128 ? 31.480 -11.657 -9.368 1.00 82.69 128 ALA A CA 1
ATOM 1009 C C . ALA A 1 128 ? 30.955 -10.441 -10.147 1.00 82.69 128 ALA A C 1
ATOM 1011 O O . ALA A 1 128 ? 31.728 -9.812 -10.868 1.00 82.69 128 ALA A O 1
ATOM 1012 N N . SER A 1 129 ? 29.684 -10.067 -9.969 1.00 84.56 129 SER A N 1
ATOM 1013 C CA . SER A 1 129 ? 29.098 -8.905 -10.646 1.00 84.56 129 SER A CA 1
ATOM 1014 C C . SER A 1 129 ? 29.551 -7.569 -10.066 1.00 84.56 129 SER A C 1
ATOM 1016 O O . SER A 1 129 ? 29.771 -6.629 -10.826 1.00 84.56 129 SER A O 1
ATOM 1018 N N . ILE A 1 130 ? 29.814 -7.495 -8.759 1.00 85.19 130 ILE A N 1
ATOM 1019 C CA . ILE A 1 130 ? 30.452 -6.319 -8.144 1.00 85.19 130 ILE A CA 1
ATOM 1020 C C . ILE A 1 130 ? 31.878 -6.144 -8.678 1.00 85.19 130 ILE A C 1
ATOM 1022 O O . ILE A 1 130 ? 32.268 -5.043 -9.063 1.00 85.19 130 ILE A O 1
ATOM 1026 N N . LYS A 1 131 ? 32.655 -7.232 -8.757 1.00 85.94 131 LYS A N 1
ATOM 1027 C CA . LYS A 1 131 ? 34.007 -7.183 -9.325 1.00 85.94 131 LYS A CA 1
ATOM 1028 C C . LYS A 1 131 ? 33.986 -6.755 -10.794 1.00 85.94 131 LYS A C 1
ATOM 1030 O O . LYS A 1 131 ? 34.781 -5.912 -11.192 1.00 85.94 131 LYS A O 1
ATOM 1035 N N . PHE A 1 132 ? 33.042 -7.280 -11.573 1.00 89.44 132 PHE A N 1
ATOM 1036 C CA . PHE A 1 132 ? 32.835 -6.854 -12.953 1.00 89.44 132 PHE A CA 1
ATOM 1037 C C . PHE A 1 132 ? 32.527 -5.352 -13.059 1.00 89.44 132 PHE A C 1
ATOM 1039 O O . PHE A 1 132 ? 33.145 -4.666 -13.868 1.00 89.44 132 PHE A O 1
ATOM 1046 N N . LEU A 1 133 ? 31.630 -4.823 -12.218 1.00 88.81 133 LEU A N 1
ATOM 1047 C CA . LEU A 1 133 ? 31.306 -3.393 -12.171 1.00 88.81 133 LEU A CA 1
ATOM 1048 C C . LEU A 1 133 ? 32.551 -2.533 -11.880 1.00 88.81 133 LEU A C 1
ATOM 1050 O O . LEU A 1 133 ? 32.760 -1.509 -12.531 1.00 88.81 133 LEU A O 1
ATOM 1054 N N . GLN A 1 134 ? 33.392 -2.958 -10.933 1.00 86.88 134 GLN A N 1
ATOM 1055 C CA . GLN A 1 134 ? 34.644 -2.276 -10.584 1.00 86.88 134 GLN A CA 1
ATOM 1056 C C . GLN A 1 134 ? 35.660 -2.304 -11.737 1.00 86.88 134 GLN A C 1
ATOM 1058 O O . GLN A 1 134 ? 36.251 -1.271 -12.057 1.00 86.88 134 GLN A O 1
ATOM 1063 N N . ASP A 1 135 ? 35.831 -3.459 -12.387 1.00 87.50 135 ASP A N 1
ATOM 1064 C CA . ASP A 1 135 ? 36.729 -3.628 -13.535 1.00 87.50 135 ASP A CA 1
ATOM 1065 C C . ASP A 1 135 ? 36.260 -2.779 -14.736 1.00 87.50 135 ASP A C 1
ATOM 1067 O O . ASP A 1 135 ? 37.062 -2.100 -15.385 1.00 87.50 135 ASP A O 1
ATOM 1071 N N . LEU A 1 136 ? 34.948 -2.749 -14.988 1.00 89.38 136 LEU A N 1
ATOM 1072 C CA . LEU A 1 136 ? 34.318 -1.942 -16.031 1.00 89.38 136 LEU A CA 1
ATOM 1073 C C . LEU A 1 136 ? 34.489 -0.439 -15.778 1.00 89.38 136 LEU A C 1
ATOM 1075 O O . LEU A 1 136 ? 34.863 0.308 -16.684 1.00 89.38 136 LEU A O 1
ATOM 1079 N N . TRP A 1 137 ? 34.269 0.015 -14.543 1.00 90.19 137 TRP A N 1
ATOM 1080 C CA . TRP A 1 137 ? 34.481 1.414 -14.173 1.00 90.19 137 TRP A CA 1
ATOM 1081 C C . TRP A 1 137 ? 35.959 1.821 -14.262 1.00 90.19 137 TRP A C 1
ATOM 1083 O O . TRP A 1 137 ? 36.286 2.899 -14.768 1.00 90.19 137 TRP A O 1
ATOM 1093 N N . GLY A 1 138 ? 36.870 0.934 -13.846 1.00 84.94 138 GLY A N 1
ATOM 1094 C CA . GLY A 1 138 ? 38.312 1.118 -14.008 1.00 84.94 138 GLY A CA 1
ATOM 1095 C C . GLY A 1 138 ? 38.722 1.288 -15.474 1.00 84.94 138 GLY A C 1
ATOM 1096 O O . GLY A 1 138 ? 39.548 2.150 -15.787 1.00 84.94 138 GLY A O 1
ATOM 1097 N N . PHE A 1 139 ? 38.098 0.534 -16.384 1.00 87.12 139 PHE A N 1
ATOM 1098 C CA . PHE A 1 139 ? 38.299 0.688 -17.824 1.00 87.12 139 PHE A CA 1
ATOM 1099 C C . PHE A 1 139 ? 37.783 2.035 -18.353 1.00 87.12 139 PHE A C 1
ATOM 1101 O O . PHE A 1 139 ? 38.512 2.721 -19.070 1.00 87.12 139 PHE A O 1
ATOM 1108 N N . ILE A 1 140 ? 36.571 2.453 -17.969 1.00 85.88 140 ILE A N 1
ATOM 1109 C CA . ILE A 1 140 ? 35.974 3.734 -18.396 1.00 85.88 140 ILE A CA 1
ATOM 1110 C C . ILE A 1 140 ? 36.869 4.915 -17.991 1.00 85.88 140 ILE A C 1
ATOM 1112 O O . ILE A 1 140 ? 37.143 5.797 -18.808 1.00 85.88 140 ILE A O 1
ATOM 1116 N N . LYS A 1 141 ? 37.397 4.902 -16.762 1.00 84.50 141 LYS A N 1
ATOM 1117 C CA . LYS A 1 141 ? 38.367 5.903 -16.295 1.00 84.50 141 LYS A CA 1
ATOM 1118 C C . LYS A 1 141 ? 39.682 5.862 -17.065 1.00 84.50 141 LYS A C 1
ATOM 1120 O O . LYS A 1 141 ? 40.172 6.904 -17.490 1.00 84.50 141 LYS A O 1
ATOM 1125 N N . GLY A 1 142 ? 40.245 4.670 -17.271 1.00 82.56 142 GLY A N 1
ATOM 1126 C CA . GLY A 1 142 ? 41.478 4.500 -18.043 1.00 82.56 142 GLY A CA 1
ATOM 1127 C C . GLY A 1 142 ? 41.342 5.029 -19.474 1.00 82.56 142 GLY A C 1
ATOM 1128 O O . GLY A 1 142 ? 42.225 5.738 -19.955 1.00 82.56 142 GLY A O 1
ATOM 1129 N N . SER A 1 143 ? 40.198 4.770 -20.113 1.00 82.31 143 SER A N 1
ATOM 1130 C CA . SER A 1 143 ? 39.861 5.270 -21.448 1.00 82.31 143 SER A CA 1
ATOM 1131 C C . SER A 1 143 ? 39.747 6.800 -21.480 1.00 82.31 143 SER A C 1
ATOM 1133 O O . SER A 1 143 ? 40.353 7.438 -22.342 1.00 82.31 143 SER A O 1
ATOM 1135 N N . ALA A 1 144 ? 39.082 7.407 -20.488 1.00 79.25 144 ALA A N 1
ATOM 1136 C CA . ALA A 1 144 ? 38.995 8.865 -20.350 1.00 79.25 144 ALA A CA 1
ATOM 1137 C C . ALA A 1 144 ? 40.369 9.538 -20.138 1.00 79.25 144 ALA A C 1
ATOM 1139 O O . ALA A 1 144 ? 40.587 10.663 -20.582 1.00 79.25 144 ALA A O 1
ATOM 1140 N N . GLU A 1 145 ? 41.317 8.839 -19.506 1.00 79.69 145 GLU A N 1
ATOM 1141 C CA . GLU A 1 145 ? 42.707 9.281 -19.327 1.00 79.69 145 GLU A CA 1
ATOM 1142 C C . GLU A 1 145 ? 43.616 8.993 -20.542 1.00 79.69 145 GLU A C 1
ATOM 1144 O O . GLU A 1 145 ? 44.816 9.280 -20.499 1.00 79.69 145 GLU A O 1
ATOM 1149 N N . GLY A 1 146 ? 43.080 8.414 -21.623 1.00 71.31 146 GLY A N 1
ATOM 1150 C CA . GLY A 1 146 ? 43.836 8.056 -22.828 1.00 71.31 146 GLY A CA 1
ATOM 1151 C C . GLY A 1 146 ? 44.750 6.836 -22.661 1.00 71.31 146 GLY A C 1
ATOM 1152 O O . GLY A 1 146 ? 45.717 6.679 -23.408 1.00 71.31 146 GLY A O 1
ATOM 1153 N N . LYS A 1 147 ? 44.480 5.975 -21.673 1.00 62.84 147 LYS A N 1
ATOM 1154 C CA . LYS A 1 147 ? 45.237 4.751 -21.386 1.00 62.84 147 LYS A CA 1
ATOM 1155 C C . LYS A 1 147 ? 44.432 3.521 -21.818 1.00 62.84 147 LYS A C 1
ATOM 1157 O O . LYS A 1 147 ? 43.521 3.105 -21.110 1.00 62.84 147 LYS A O 1
ATOM 1162 N N . GLY A 1 148 ? 44.811 2.884 -22.927 1.00 57.19 148 GLY A N 1
ATOM 1163 C CA . GLY A 1 148 ? 44.330 1.535 -23.253 1.00 57.19 148 GLY A CA 1
ATOM 1164 C C . GLY A 1 148 ? 44.144 1.244 -24.740 1.00 57.19 148 GLY A C 1
ATOM 1165 O O . GLY A 1 148 ? 44.007 2.150 -25.554 1.00 57.19 148 GLY A O 1
ATOM 1166 N N . ASP A 1 149 ? 44.141 -0.047 -25.067 1.00 60.88 149 ASP A N 1
ATOM 1167 C CA . ASP A 1 149 ? 43.771 -0.592 -26.376 1.00 60.88 149 ASP A CA 1
ATOM 1168 C C . ASP A 1 149 ? 42.265 -0.917 -26.339 1.00 60.88 149 ASP A C 1
ATOM 1170 O O . ASP A 1 149 ? 41.846 -1.952 -25.809 1.00 60.88 149 ASP A O 1
ATOM 1174 N N . GLY A 1 150 ? 41.430 0.041 -26.754 1.00 63.19 150 GLY A N 1
ATOM 1175 C CA . GLY A 1 150 ? 40.026 0.096 -26.334 1.00 63.19 150 GLY A CA 1
ATOM 1176 C C . GLY A 1 150 ? 39.115 -0.985 -26.922 1.00 63.19 150 GLY A C 1
ATOM 1177 O O . GLY A 1 150 ? 38.236 -1.475 -26.219 1.00 63.19 150 GLY A O 1
ATOM 1178 N N . LYS A 1 151 ? 39.355 -1.466 -28.149 1.00 64.38 151 LYS A N 1
ATOM 1179 C CA . LYS A 1 151 ? 38.459 -2.461 -28.782 1.00 64.38 151 LYS A CA 1
ATOM 1180 C C . LYS A 1 151 ? 38.561 -3.865 -28.191 1.00 64.38 151 LYS A C 1
ATOM 1182 O O . LYS A 1 151 ? 37.543 -4.506 -27.939 1.00 64.38 151 LYS A O 1
ATOM 1187 N N . GLY A 1 152 ? 39.780 -4.354 -27.959 1.00 74.81 152 GLY A N 1
ATOM 1188 C CA . GLY A 1 152 ? 39.992 -5.701 -27.413 1.00 74.81 152 GLY A CA 1
ATOM 1189 C C . GLY A 1 152 ? 39.515 -5.826 -25.963 1.00 74.81 152 GLY A C 1
ATOM 1190 O O . GLY A 1 152 ? 38.963 -6.853 -25.571 1.00 74.81 152 GLY A O 1
ATOM 1191 N N . ALA A 1 153 ? 39.678 -4.757 -25.181 1.00 79.12 153 ALA A N 1
ATOM 1192 C CA . ALA A 1 153 ? 39.251 -4.708 -23.789 1.00 79.12 153 ALA A CA 1
ATOM 1193 C C . ALA A 1 153 ? 37.719 -4.665 -23.639 1.00 79.12 153 ALA A C 1
ATOM 1195 O O . ALA A 1 153 ? 37.171 -5.413 -22.830 1.00 79.12 153 ALA A O 1
ATOM 1196 N N . VAL A 1 154 ? 37.017 -3.866 -24.454 1.00 82.62 154 VAL A N 1
ATOM 1197 C CA . VAL A 1 154 ? 35.542 -3.800 -24.439 1.00 82.62 154 VAL A CA 1
ATOM 1198 C C . VAL A 1 154 ? 34.915 -5.133 -24.850 1.00 82.62 154 VAL A C 1
ATOM 1200 O O . VAL A 1 154 ? 33.956 -5.574 -24.218 1.00 82.62 154 VAL A O 1
ATOM 1203 N N . ALA A 1 155 ? 35.476 -5.823 -25.848 1.00 81.94 155 ALA A N 1
ATOM 1204 C CA . ALA A 1 155 ? 35.003 -7.150 -26.249 1.00 81.94 155 ALA A CA 1
ATOM 1205 C C . ALA A 1 155 ? 35.135 -8.180 -25.111 1.00 81.94 155 ALA A C 1
ATOM 1207 O O . ALA A 1 155 ? 34.213 -8.957 -24.856 1.00 81.94 155 ALA A O 1
ATOM 1208 N N . GLN A 1 156 ? 36.250 -8.151 -24.375 1.00 84.50 156 GLN A N 1
ATOM 1209 C CA . GLN A 1 156 ? 36.460 -9.029 -23.223 1.00 84.50 156 GLN A CA 1
ATOM 1210 C C . GLN A 1 156 ? 35.497 -8.705 -22.068 1.00 84.50 156 GLN A C 1
ATOM 1212 O O . GLN A 1 156 ? 34.954 -9.621 -21.446 1.00 84.50 156 GLN A O 1
ATOM 1217 N N . LEU A 1 157 ? 35.250 -7.419 -21.793 1.00 86.81 157 LEU A N 1
ATOM 1218 C CA . LEU A 1 157 ? 34.265 -6.972 -20.800 1.00 86.81 157 LEU A CA 1
ATOM 1219 C C . LEU A 1 157 ? 32.845 -7.404 -21.182 1.00 86.81 157 LEU A C 1
ATOM 1221 O O . LEU A 1 157 ? 32.118 -7.923 -20.341 1.00 86.81 157 LEU A O 1
ATOM 1225 N N . ARG A 1 158 ? 32.470 -7.279 -22.458 1.00 86.19 158 ARG A N 1
ATOM 1226 C CA . ARG A 1 158 ? 31.177 -7.741 -22.977 1.00 86.19 158 ARG A CA 1
ATOM 1227 C C . ARG A 1 158 ? 30.989 -9.245 -22.780 1.00 86.19 158 ARG A C 1
ATOM 1229 O O . ARG A 1 158 ? 29.950 -9.661 -22.284 1.00 86.19 158 ARG A O 1
ATOM 1236 N N . LYS A 1 159 ? 32.004 -10.055 -23.085 1.00 86.81 159 LYS A N 1
ATOM 1237 C CA . LYS A 1 159 ? 31.957 -11.500 -22.825 1.00 86.81 159 LYS A CA 1
ATOM 1238 C C . LYS A 1 159 ? 31.780 -11.806 -21.331 1.00 86.81 159 LYS A C 1
ATOM 1240 O O . LYS A 1 159 ? 30.960 -12.635 -20.950 1.00 86.81 159 LYS A O 1
ATOM 1245 N N . THR A 1 160 ? 32.526 -11.093 -20.487 1.00 86.81 160 THR A N 1
ATOM 1246 C CA . THR A 1 160 ? 32.498 -11.275 -19.027 1.00 86.81 160 THR A CA 1
ATOM 1247 C C . THR A 1 160 ? 31.130 -10.904 -18.451 1.00 86.81 160 THR A C 1
ATOM 1249 O O . THR A 1 160 ? 30.644 -11.588 -17.559 1.00 86.81 160 THR A O 1
ATOM 1252 N N . PHE A 1 161 ? 30.472 -9.875 -18.994 1.00 87.25 161 PHE A N 1
ATOM 1253 C CA . PHE A 1 161 ? 29.100 -9.513 -18.643 1.00 87.25 161 PHE A CA 1
ATOM 1254 C C . PHE A 1 161 ? 28.142 -10.701 -18.837 1.00 87.25 161 PHE A C 1
ATOM 1256 O O . PHE A 1 161 ? 27.473 -11.113 -17.893 1.00 87.25 161 PHE A O 1
ATOM 1263 N N . TYR A 1 162 ? 28.125 -11.317 -20.022 1.00 85.94 162 TYR A N 1
ATOM 1264 C CA . TYR A 1 162 ? 27.240 -12.457 -20.291 1.00 85.94 162 TYR A CA 1
ATOM 1265 C C . TYR A 1 162 ? 27.533 -13.661 -19.383 1.00 85.94 162 TYR A C 1
ATOM 1267 O O . TYR A 1 162 ? 26.603 -14.277 -18.861 1.00 85.94 162 TYR A O 1
ATOM 1275 N N . GLU A 1 163 ? 28.813 -13.955 -19.130 1.00 85.69 163 GLU A N 1
ATOM 1276 C CA . GLU A 1 163 ? 29.229 -15.030 -18.218 1.00 85.69 163 GLU A CA 1
ATOM 1277 C C . GLU A 1 163 ? 28.775 -14.781 -16.769 1.00 85.69 163 GLU A C 1
ATOM 1279 O O . GLU A 1 163 ? 28.290 -15.697 -16.106 1.00 85.69 163 GLU A O 1
ATOM 1284 N N . VAL A 1 164 ? 28.911 -13.547 -16.276 1.00 86.25 164 VAL A N 1
ATOM 1285 C CA . VAL A 1 164 ? 28.573 -13.164 -14.896 1.00 86.25 164 VAL A CA 1
ATOM 1286 C C . VAL A 1 164 ? 27.066 -13.156 -14.654 1.00 86.25 164 VAL A C 1
ATOM 1288 O O . VAL A 1 164 ? 26.620 -13.586 -13.591 1.00 86.25 164 VAL A O 1
ATOM 1291 N N . PHE A 1 165 ? 26.286 -12.680 -15.624 1.00 82.00 165 PHE A N 1
ATOM 1292 C CA . PHE A 1 165 ? 24.833 -12.555 -15.495 1.00 82.00 165 PHE A CA 1
ATOM 1293 C C . PHE A 1 165 ? 24.065 -13.782 -16.010 1.00 82.00 165 PHE A C 1
ATOM 1295 O O . PHE A 1 165 ? 22.844 -13.832 -15.891 1.00 82.00 165 PHE A O 1
ATOM 1302 N N . GLY A 1 166 ? 24.756 -14.797 -16.547 1.00 76.38 166 GLY A N 1
ATOM 1303 C CA . GLY A 1 166 ? 24.128 -16.035 -17.025 1.00 76.38 166 GLY A CA 1
ATOM 1304 C C . GLY A 1 166 ? 23.166 -15.815 -18.196 1.00 76.38 166 GLY A C 1
ATOM 1305 O O . GLY A 1 166 ? 22.222 -16.583 -18.377 1.00 76.38 166 GLY A O 1
ATOM 1306 N N . ILE A 1 167 ? 23.387 -14.752 -18.968 1.00 75.69 167 ILE A N 1
ATOM 1307 C CA . ILE A 1 167 ? 22.569 -14.381 -20.120 1.00 75.69 167 ILE A CA 1
ATOM 1308 C C . ILE A 1 167 ? 23.142 -15.128 -21.327 1.00 75.69 167 ILE A C 1
ATOM 1310 O O . ILE A 1 167 ? 24.324 -14.969 -21.631 1.00 75.69 167 ILE A O 1
ATOM 1314 N N . GLU A 1 168 ? 22.329 -15.944 -22.013 1.00 56.56 168 GLU A N 1
ATOM 1315 C CA . GLU A 1 168 ? 22.743 -16.557 -23.281 1.00 56.56 168 GLU A CA 1
ATOM 1316 C C . GLU A 1 168 ? 23.188 -15.443 -24.231 1.00 56.56 168 GLU A C 1
ATOM 1318 O O . GLU A 1 168 ? 22.405 -14.561 -24.594 1.00 56.56 168 GLU A O 1
ATOM 1323 N N . GLU A 1 169 ? 24.471 -15.467 -24.595 1.00 46.81 169 GLU A N 1
ATOM 1324 C CA . GLU A 1 169 ? 25.049 -14.586 -25.595 1.00 46.81 169 GLU A CA 1
ATOM 1325 C C . GLU A 1 169 ? 24.309 -14.880 -26.905 1.00 46.81 169 GLU A C 1
ATOM 1327 O O . GLU A 1 169 ? 24.626 -15.826 -27.625 1.00 46.81 169 GLU A O 1
ATOM 1332 N N . ALA A 1 170 ? 23.254 -14.114 -27.195 1.00 41.41 170 ALA A N 1
ATOM 1333 C CA . ALA A 1 170 ? 22.706 -14.037 -28.534 1.00 41.41 170 ALA A CA 1
ATOM 1334 C C . ALA A 1 170 ? 23.839 -13.465 -29.381 1.00 41.41 170 ALA A C 1
ATOM 1336 O O . ALA A 1 170 ? 24.042 -12.254 -29.393 1.00 41.41 170 ALA A O 1
ATOM 1337 N N . LEU A 1 171 ? 24.633 -14.371 -29.954 1.00 40.09 171 LEU A N 1
ATOM 1338 C CA . LEU A 1 171 ? 25.837 -14.111 -30.721 1.00 40.09 171 LEU A CA 1
ATOM 1339 C C . LEU A 1 171 ? 25.593 -12.929 -31.661 1.00 40.09 171 LEU A C 1
ATOM 1341 O O . LEU A 1 171 ? 25.044 -13.082 -32.751 1.00 40.09 171 LEU A O 1
ATOM 1345 N N . VAL A 1 172 ? 26.024 -11.741 -31.246 1.00 37.72 172 VAL A N 1
ATOM 1346 C CA . VAL A 1 172 ? 26.399 -10.700 -32.190 1.00 37.72 172 VAL A CA 1
ATOM 1347 C C . VAL A 1 172 ? 27.774 -11.136 -32.662 1.00 37.72 172 VAL A C 1
ATOM 1349 O O . VAL A 1 172 ? 28.801 -10.668 -32.175 1.00 37.72 172 VAL A O 1
ATOM 1352 N N . GLU A 1 173 ? 27.791 -12.129 -33.553 1.00 38.12 173 GLU A N 1
ATOM 1353 C CA . GLU A 1 173 ? 28.939 -12.314 -34.419 1.00 38.12 173 GLU A CA 1
ATOM 1354 C C . GLU A 1 173 ? 29.098 -10.993 -35.172 1.00 38.12 173 GLU A C 1
ATOM 1356 O O . GLU A 1 173 ? 28.306 -10.647 -36.049 1.00 38.12 173 GLU A O 1
ATOM 1361 N N . GLU A 1 174 ? 30.127 -10.222 -34.823 1.00 42.53 174 GLU A N 1
ATOM 1362 C CA . GLU A 1 174 ? 30.791 -9.415 -35.833 1.00 42.53 174 GLU A CA 1
ATOM 1363 C C . GLU A 1 174 ? 31.282 -10.404 -36.901 1.00 42.53 174 GLU A C 1
ATOM 1365 O O . GLU A 1 174 ? 32.365 -10.981 -36.782 1.00 42.53 174 GLU A O 1
ATOM 1370 N N . GLU A 1 175 ? 30.444 -10.669 -37.911 1.00 34.31 175 GLU A N 1
ATOM 1371 C CA . GLU A 1 175 ? 30.764 -11.514 -39.059 1.00 34.31 175 GLU A CA 1
ATOM 1372 C C . GLU A 1 175 ? 31.978 -10.923 -39.796 1.00 34.31 175 GLU A C 1
ATOM 1374 O O . GLU A 1 175 ? 31.877 -10.151 -40.749 1.00 34.31 175 GLU A O 1
ATOM 1379 N N . LYS A 1 176 ? 33.177 -11.337 -39.391 1.00 43.69 176 LYS A N 1
ATOM 1380 C CA . LYS A 1 176 ? 34.286 -11.540 -40.320 1.00 43.69 176 LYS A CA 1
ATOM 1381 C C . LYS A 1 176 ? 34.202 -12.976 -40.827 1.00 43.69 176 LYS A C 1
ATOM 1383 O O . LYS A 1 176 ? 34.950 -13.835 -40.373 1.00 43.69 176 LYS A O 1
ATOM 1388 N N . GLY A 1 177 ? 33.307 -13.240 -41.777 1.00 36.22 177 GLY A N 1
ATOM 1389 C CA . GLY A 1 177 ? 33.251 -14.551 -42.424 1.00 36.22 177 GLY A CA 1
ATOM 1390 C C . GLY A 1 177 ? 32.026 -14.765 -43.301 1.00 36.22 177 GLY A C 1
ATOM 1391 O O . GLY A 1 177 ? 30.978 -15.129 -42.801 1.00 36.22 177 GLY A O 1
ATOM 1392 N N . GLU A 1 178 ? 32.215 -14.586 -44.610 1.00 40.00 178 GLU A N 1
ATOM 1393 C CA . GLU A 1 178 ? 31.381 -15.103 -45.706 1.00 40.00 178 GLU A CA 1
ATOM 1394 C C . GLU A 1 178 ? 29.862 -14.927 -45.566 1.00 40.00 178 GLU A C 1
ATOM 1396 O O . GLU A 1 178 ? 29.107 -15.856 -45.282 1.00 40.00 178 GLU A O 1
ATOM 1401 N N . GLU A 1 179 ? 29.419 -13.729 -45.946 1.00 38.12 179 GLU A N 1
ATOM 1402 C CA . GLU A 1 179 ? 28.053 -13.451 -46.366 1.00 38.12 179 GLU A CA 1
ATOM 1403 C C . GLU A 1 179 ? 27.628 -14.479 -47.434 1.00 38.12 179 GLU A C 1
ATOM 1405 O O . GLU A 1 179 ? 27.917 -14.354 -48.629 1.00 38.12 179 GLU A O 1
ATOM 1410 N N . LYS A 1 180 ? 26.901 -15.523 -47.026 1.00 44.38 180 LYS A N 1
ATOM 1411 C CA . LYS A 1 180 ? 25.970 -16.170 -47.946 1.00 44.38 180 LYS A CA 1
ATOM 1412 C C . LYS A 1 180 ? 24.932 -15.112 -48.271 1.00 44.38 180 LYS A C 1
ATOM 1414 O O . LYS A 1 180 ? 24.021 -14.870 -47.483 1.00 44.38 180 LYS A O 1
ATOM 1419 N N . ALA A 1 181 ? 25.121 -14.475 -49.421 1.00 44.09 181 ALA A N 1
ATOM 1420 C CA . ALA A 1 181 ? 24.173 -13.576 -50.044 1.00 44.09 181 ALA A CA 1
ATOM 1421 C C . ALA A 1 181 ? 22.828 -14.299 -50.230 1.00 44.09 181 ALA A C 1
ATOM 1423 O O . ALA A 1 181 ? 22.548 -14.882 -51.273 1.00 44.09 181 ALA A O 1
ATOM 1424 N N . LEU A 1 182 ? 21.994 -14.285 -49.193 1.00 49.75 182 LEU A N 1
ATOM 1425 C CA . LEU A 1 182 ? 20.558 -14.214 -49.387 1.00 49.75 182 LEU A CA 1
ATOM 1426 C C . LEU A 1 182 ? 20.318 -12.849 -50.023 1.00 49.75 182 LEU A C 1
ATOM 1428 O O . LEU A 1 182 ? 20.741 -11.830 -49.470 1.00 49.75 182 LEU A O 1
ATOM 1432 N N . GLU A 1 183 ? 19.738 -12.848 -51.220 1.00 51.34 183 GLU A N 1
ATOM 1433 C CA . GLU A 1 183 ? 19.503 -11.638 -51.996 1.00 51.34 183 GLU A CA 1
ATOM 1434 C C . GLU A 1 183 ? 18.805 -10.598 -51.104 1.00 51.34 183 GLU A C 1
ATOM 1436 O O . GLU A 1 183 ? 17.774 -10.874 -50.492 1.00 51.34 183 GLU A O 1
ATOM 1441 N N . ALA A 1 184 ? 19.396 -9.401 -51.008 1.00 56.12 184 ALA A N 1
ATOM 1442 C CA . ALA A 1 184 ? 18.904 -8.264 -50.227 1.00 56.12 184 ALA A CA 1
ATOM 1443 C C . ALA A 1 184 ? 17.363 -8.082 -50.192 1.00 56.12 184 ALA A C 1
ATOM 1445 O O . ALA A 1 184 ? 16.863 -7.751 -49.116 1.00 56.12 184 ALA A O 1
ATOM 1446 N N . PRO A 1 185 ? 16.587 -8.309 -51.278 1.00 56.03 185 PRO A N 1
ATOM 1447 C CA . PRO A 1 185 ? 15.121 -8.270 -51.227 1.00 56.03 185 PRO A CA 1
ATOM 1448 C C . PRO A 1 185 ? 14.469 -9.229 -50.215 1.00 56.03 185 PRO A C 1
ATOM 1450 O O . PRO A 1 185 ? 13.585 -8.798 -49.481 1.00 56.03 185 PRO A O 1
ATOM 1453 N N . GLU A 1 186 ? 14.915 -10.482 -50.085 1.00 57.00 186 GLU A N 1
ATOM 1454 C CA . GLU A 1 186 ? 14.271 -11.452 -49.177 1.00 57.00 186 GLU A CA 1
ATOM 1455 C C . GLU A 1 186 ? 14.546 -11.143 -47.694 1.00 57.00 186 GLU A C 1
ATOM 1457 O O . GLU A 1 186 ? 13.717 -11.415 -46.819 1.00 57.00 186 GLU A O 1
ATOM 1462 N N . ARG A 1 187 ? 15.709 -10.543 -47.391 1.00 57.97 187 ARG A N 1
ATOM 1463 C CA . ARG A 1 187 ? 16.030 -10.029 -46.046 1.00 57.97 187 ARG A CA 1
ATOM 1464 C C . ARG A 1 187 ? 15.138 -8.837 -45.683 1.00 57.97 187 ARG A C 1
ATOM 1466 O O . ARG A 1 187 ? 14.683 -8.756 -44.543 1.00 57.97 187 ARG A O 1
ATOM 1473 N N . TRP A 1 188 ? 14.863 -7.952 -46.643 1.00 59.44 188 TRP A N 1
ATOM 1474 C CA . TRP A 1 188 ? 13.971 -6.808 -46.445 1.00 59.44 188 TRP A CA 1
ATOM 1475 C C . TRP A 1 188 ? 12.510 -7.223 -46.280 1.00 59.44 188 TRP A C 1
ATOM 1477 O O . TRP A 1 188 ? 11.858 -6.725 -45.368 1.00 59.44 188 TRP A O 1
ATOM 1487 N N . GLU A 1 189 ? 12.019 -8.183 -47.065 1.00 67.62 189 GLU A N 1
ATOM 1488 C CA . GLU A 1 189 ? 10.644 -8.689 -46.932 1.00 67.62 189 GLU A CA 1
ATOM 1489 C C . GLU A 1 189 ? 10.403 -9.347 -45.566 1.00 67.62 189 GLU A C 1
ATOM 1491 O O . GLU A 1 189 ? 9.423 -9.034 -44.891 1.00 67.62 189 GLU A O 1
ATOM 1496 N N . ARG A 1 190 ? 11.334 -10.182 -45.082 1.00 68.62 190 ARG A N 1
ATOM 1497 C CA . ARG A 1 190 ? 11.220 -10.779 -43.736 1.00 68.62 190 ARG A CA 1
ATOM 1498 C C . ARG A 1 190 ? 11.287 -9.736 -42.622 1.00 68.62 190 ARG A C 1
ATOM 1500 O O . ARG A 1 190 ? 10.607 -9.876 -41.606 1.00 68.62 190 ARG A O 1
ATOM 1507 N N . PHE A 1 191 ? 12.100 -8.695 -42.791 1.00 66.56 191 PHE A N 1
ATOM 1508 C CA . PHE A 1 191 ? 12.164 -7.589 -41.839 1.00 66.56 191 PHE A CA 1
ATOM 1509 C C . PHE A 1 191 ? 10.865 -6.770 -41.834 1.00 66.56 191 PHE A C 1
ATOM 1511 O O . PHE A 1 191 ? 10.355 -6.446 -40.762 1.00 66.56 191 PHE A O 1
ATOM 1518 N N . GLU A 1 192 ? 10.284 -6.488 -43.002 1.00 69.25 192 GLU A N 1
ATOM 1519 C CA . GLU A 1 192 ? 8.982 -5.826 -43.115 1.00 69.25 192 GLU A CA 1
ATOM 1520 C C . GLU A 1 192 ? 7.864 -6.653 -42.473 1.00 69.25 192 GLU A C 1
ATOM 1522 O O . GLU A 1 192 ? 7.056 -6.103 -41.723 1.00 69.25 192 GLU A O 1
ATOM 1527 N N . GLU A 1 193 ? 7.840 -7.972 -42.680 1.00 74.69 193 GLU A N 1
ATOM 1528 C CA . GLU A 1 193 ? 6.868 -8.862 -42.037 1.00 74.69 193 GLU A CA 1
ATOM 1529 C C . GLU A 1 193 ? 6.979 -8.830 -40.506 1.00 74.69 193 GLU A C 1
ATOM 1531 O O . GLU A 1 193 ? 5.965 -8.682 -39.811 1.00 74.69 193 GLU A O 1
ATOM 1536 N N . LEU A 1 194 ? 8.203 -8.892 -39.972 1.00 74.06 194 LEU A N 1
ATOM 1537 C CA . LEU A 1 194 ? 8.460 -8.788 -38.534 1.00 74.06 194 LEU A CA 1
ATOM 1538 C C . LEU A 1 194 ? 8.052 -7.419 -37.979 1.00 74.06 194 LEU A C 1
ATOM 1540 O O . LEU A 1 194 ? 7.412 -7.348 -36.929 1.00 74.06 194 LEU A O 1
ATOM 1544 N N . MET A 1 195 ? 8.358 -6.334 -38.692 1.00 73.62 195 MET A N 1
ATOM 1545 C CA . MET A 1 195 ? 7.970 -4.977 -38.304 1.00 73.62 195 MET A CA 1
ATOM 1546 C C . MET A 1 195 ? 6.452 -4.795 -38.309 1.00 73.62 195 MET A C 1
ATOM 1548 O O . MET A 1 195 ? 5.897 -4.198 -37.385 1.00 73.62 195 MET A O 1
ATOM 1552 N N . VAL A 1 196 ? 5.750 -5.343 -39.302 1.00 84.81 196 VAL A N 1
ATOM 1553 C CA . VAL A 1 196 ? 4.284 -5.304 -39.373 1.00 84.81 196 VAL A CA 1
ATOM 1554 C C . VAL A 1 196 ? 3.660 -6.083 -38.215 1.00 84.81 196 VAL A C 1
ATOM 1556 O O . VAL A 1 196 ? 2.697 -5.598 -37.611 1.00 84.81 196 VAL A O 1
ATOM 1559 N N . ASP A 1 197 ? 4.195 -7.253 -37.861 1.00 83.44 197 ASP A N 1
ATOM 1560 C CA . ASP A 1 197 ? 3.695 -8.009 -36.711 1.00 83.44 197 ASP A CA 1
ATOM 1561 C C . ASP A 1 197 ? 3.965 -7.281 -35.384 1.00 83.44 197 ASP A C 1
ATOM 1563 O O . ASP A 1 197 ? 3.071 -7.167 -34.536 1.00 83.44 197 ASP A O 1
ATOM 1567 N N . HIS A 1 198 ? 5.141 -6.665 -35.244 1.00 73.50 198 HIS A N 1
ATOM 1568 C CA . HIS A 1 198 ? 5.486 -5.870 -34.067 1.00 73.50 198 HIS A CA 1
ATOM 1569 C C . HIS A 1 198 ? 4.581 -4.640 -33.918 1.00 73.50 198 HIS A C 1
ATOM 1571 O O . HIS A 1 198 ? 4.035 -4.389 -32.841 1.00 73.50 198 HIS A O 1
ATOM 1577 N N . ILE A 1 199 ? 4.320 -3.918 -35.012 1.00 83.12 199 ILE A N 1
ATOM 1578 C CA . ILE A 1 199 ? 3.379 -2.789 -35.040 1.00 83.12 199 ILE A CA 1
ATOM 1579 C C . ILE A 1 199 ? 1.968 -3.258 -34.660 1.00 83.12 199 ILE A C 1
ATOM 1581 O O . ILE A 1 199 ? 1.293 -2.601 -33.865 1.00 83.12 199 ILE A O 1
ATOM 1585 N N . ARG A 1 200 ? 1.514 -4.418 -35.154 1.00 81.94 200 ARG A N 1
ATOM 1586 C CA . ARG A 1 200 ? 0.215 -4.996 -34.762 1.00 81.94 200 ARG A CA 1
ATOM 1587 C C . ARG A 1 200 ? 0.172 -5.381 -33.286 1.00 81.94 200 ARG A C 1
ATOM 1589 O O . ARG A 1 200 ? -0.881 -5.257 -32.657 1.00 81.94 200 ARG A O 1
ATOM 1596 N N . ARG A 1 201 ? 1.276 -5.869 -32.715 1.00 80.94 201 ARG A N 1
ATOM 1597 C CA . ARG A 1 201 ? 1.376 -6.183 -31.282 1.00 80.94 201 ARG A CA 1
ATOM 1598 C C . ARG A 1 201 ? 1.308 -4.913 -30.435 1.00 80.94 201 ARG A C 1
ATOM 1600 O O . ARG A 1 201 ? 0.510 -4.862 -29.502 1.00 80.94 201 ARG A O 1
ATOM 1607 N N . LEU A 1 202 ? 2.028 -3.862 -30.824 1.00 78.75 202 LEU A N 1
ATOM 1608 C CA . LEU A 1 202 ? 1.968 -2.550 -30.173 1.00 78.75 202 LEU A CA 1
ATOM 1609 C C . LEU A 1 202 ? 0.569 -1.927 -30.252 1.00 78.75 202 LEU A C 1
ATOM 1611 O O . LEU A 1 202 ? 0.069 -1.392 -29.267 1.00 78.75 202 LEU A O 1
ATOM 1615 N N . GLN A 1 203 ? -0.119 -2.052 -31.389 1.00 83.25 203 GLN A N 1
ATOM 1616 C CA . GLN A 1 203 ? -1.501 -1.582 -31.526 1.00 83.25 203 GLN A CA 1
ATOM 1617 C C . GLN A 1 203 ? -2.490 -2.360 -30.647 1.00 83.25 203 GLN A C 1
ATOM 1619 O O . GLN A 1 203 ? -3.450 -1.772 -30.149 1.00 83.25 203 GLN A O 1
ATOM 1624 N N . ARG A 1 204 ? -2.272 -3.666 -30.441 1.00 86.62 204 ARG A N 1
ATOM 1625 C CA . ARG A 1 204 ? -3.073 -4.481 -29.512 1.00 86.62 204 ARG A CA 1
ATOM 1626 C C . ARG A 1 204 ? -2.843 -4.060 -28.062 1.00 86.62 204 ARG A C 1
ATOM 1628 O O . ARG A 1 204 ? -3.818 -3.830 -27.357 1.00 86.62 204 ARG A O 1
ATOM 1635 N N . LEU A 1 205 ? -1.586 -3.878 -27.657 1.00 78.69 205 LEU A N 1
ATOM 1636 C CA . LEU A 1 205 ? -1.243 -3.374 -26.324 1.00 78.69 205 LEU A CA 1
ATOM 1637 C C . LEU A 1 205 ? -1.841 -1.990 -26.078 1.00 78.69 205 LEU A C 1
ATOM 1639 O O . LEU A 1 205 ? -2.474 -1.769 -25.055 1.00 78.69 205 LEU A O 1
ATOM 1643 N N . ARG A 1 206 ? -1.746 -1.087 -27.059 1.00 80.69 206 ARG A N 1
ATOM 1644 C CA . ARG A 1 206 ? -2.375 0.232 -26.976 1.00 80.69 206 ARG A CA 1
ATOM 1645 C C . ARG A 1 206 ? -3.888 0.143 -26.758 1.00 80.69 206 ARG A C 1
ATOM 1647 O O . ARG A 1 206 ? -4.419 0.909 -25.967 1.00 80.69 206 ARG A O 1
ATOM 1654 N N . LYS A 1 207 ? -4.582 -0.780 -27.435 1.00 87.81 207 LYS A N 1
ATOM 1655 C CA . LYS A 1 207 ? -6.026 -0.985 -27.236 1.00 87.81 207 LYS A CA 1
ATOM 1656 C C . LYS A 1 207 ? -6.358 -1.498 -25.837 1.00 87.81 207 LYS A C 1
ATOM 1658 O O . LYS A 1 207 ? -7.317 -1.004 -25.262 1.00 87.81 207 LYS A O 1
ATOM 1663 N N . LEU A 1 208 ? -5.570 -2.435 -25.310 1.00 85.25 208 LEU A N 1
ATOM 1664 C CA . LEU A 1 208 ? -5.746 -2.944 -23.947 1.00 85.25 208 LEU A CA 1
ATOM 1665 C C . LEU A 1 208 ? -5.556 -1.825 -22.919 1.00 85.25 208 LEU A C 1
ATOM 1667 O O . LEU A 1 208 ? -6.425 -1.613 -22.084 1.00 85.25 208 LEU A O 1
ATOM 1671 N N . VAL A 1 209 ? -4.497 -1.026 -23.069 1.00 79.69 209 VAL A N 1
ATOM 1672 C CA . VAL A 1 209 ? -4.250 0.145 -22.216 1.00 79.69 209 VAL A CA 1
ATOM 1673 C C . VAL A 1 209 ? -5.376 1.178 -22.348 1.00 79.69 209 VAL A C 1
ATOM 1675 O O . VAL A 1 209 ? -5.840 1.721 -21.352 1.00 79.69 209 VAL A O 1
ATOM 1678 N N . ASP A 1 210 ? -5.873 1.445 -23.560 1.00 81.12 210 ASP A N 1
ATOM 1679 C CA . ASP A 1 210 ? -7.002 2.361 -23.772 1.00 81.12 210 ASP A CA 1
ATOM 1680 C C . ASP A 1 210 ? -8.315 1.838 -23.150 1.00 81.12 210 ASP A C 1
ATOM 1682 O O . ASP A 1 210 ? -9.161 2.637 -22.736 1.00 81.12 210 ASP A O 1
ATOM 1686 N N . GLU A 1 211 ? -8.527 0.520 -23.110 1.00 80.75 211 GLU A N 1
ATOM 1687 C CA . GLU A 1 211 ? -9.668 -0.117 -22.441 1.00 80.75 211 GLU A CA 1
ATOM 1688 C C . GLU A 1 211 ? -9.549 -0.014 -20.920 1.00 80.75 211 GLU A C 1
ATOM 1690 O O . GLU A 1 211 ? -10.496 0.437 -20.274 1.00 80.75 211 GLU A O 1
ATOM 1695 N N . GLU A 1 212 ? -8.366 -0.284 -20.378 1.00 72.94 212 GLU A N 1
ATOM 1696 C CA . GLU A 1 212 ? -8.055 -0.175 -18.953 1.00 72.94 212 GLU A CA 1
ATOM 1697 C C . GLU A 1 212 ? -8.180 1.281 -18.468 1.00 72.94 212 GLU A C 1
ATOM 1699 O O . GLU A 1 212 ? -8.881 1.575 -17.501 1.00 72.94 212 GLU A O 1
ATOM 1704 N N . ILE A 1 213 ? -7.657 2.251 -19.231 1.00 70.62 213 ILE A N 1
ATOM 1705 C CA . ILE A 1 213 ? -7.847 3.688 -18.966 1.00 70.62 213 ILE A CA 1
ATOM 1706 C C . ILE A 1 213 ? -9.335 4.071 -19.000 1.00 70.62 213 ILE A C 1
ATOM 1708 O O . ILE A 1 213 ? -9.774 4.947 -18.246 1.00 70.62 213 ILE A O 1
ATOM 1712 N N . LYS A 1 214 ? -10.144 3.469 -19.882 1.00 77.69 214 LYS A N 1
ATOM 1713 C CA . LYS A 1 214 ? -11.592 3.740 -19.946 1.00 77.69 214 LYS A CA 1
ATOM 1714 C C . LYS A 1 214 ? -12.351 3.150 -18.765 1.00 77.69 214 LYS A C 1
ATOM 1716 O O . LYS A 1 214 ? -13.363 3.748 -18.389 1.00 77.69 214 LYS A O 1
ATOM 1721 N N . GLU A 1 215 ? -11.926 2.006 -18.242 1.00 70.88 215 GLU A N 1
ATOM 1722 C CA . GLU A 1 215 ? -12.471 1.417 -17.015 1.00 70.88 215 GLU A CA 1
ATOM 1723 C C . GLU A 1 215 ? -12.106 2.271 -15.811 1.00 70.88 215 GLU A C 1
ATOM 1725 O O . GLU A 1 215 ? -13.012 2.808 -15.178 1.00 70.88 215 GLU A O 1
ATOM 1730 N N . ILE A 1 216 ? -10.823 2.596 -15.646 1.00 68.75 216 ILE A N 1
ATOM 1731 C CA . ILE A 1 216 ? -10.336 3.521 -14.618 1.00 68.75 216 ILE A CA 1
ATOM 1732 C C . ILE A 1 216 ? -11.117 4.843 -14.672 1.00 68.75 216 ILE A C 1
ATOM 1734 O O . ILE A 1 216 ? -11.635 5.308 -13.665 1.00 68.75 216 ILE A O 1
ATOM 1738 N N . ARG A 1 217 ? -11.315 5.452 -15.850 1.00 68.38 217 ARG A N 1
ATOM 1739 C CA . ARG A 1 217 ? -12.115 6.692 -15.987 1.00 68.38 217 ARG A CA 1
ATOM 1740 C C . ARG A 1 217 ? -13.612 6.523 -15.715 1.00 68.38 217 ARG A C 1
ATOM 1742 O O . ARG A 1 217 ? -14.296 7.522 -15.463 1.00 68.38 217 ARG A O 1
ATOM 1749 N N . ARG A 1 218 ? -14.175 5.327 -15.889 1.00 69.31 218 ARG A N 1
ATOM 1750 C CA . ARG A 1 218 ? -15.571 5.036 -15.524 1.00 69.31 218 ARG A CA 1
ATOM 1751 C C . ARG A 1 218 ? -15.687 4.918 -14.013 1.00 69.31 218 ARG A C 1
ATOM 1753 O O . ARG A 1 218 ? -16.563 5.572 -13.449 1.00 69.31 218 ARG A O 1
ATOM 1760 N N . ASP A 1 219 ? -14.752 4.216 -13.392 1.00 68.00 219 ASP A N 1
ATOM 1761 C CA . ASP A 1 219 ? -14.671 4.083 -11.946 1.00 68.00 219 ASP A CA 1
ATOM 1762 C C . ASP A 1 219 ? -14.440 5.450 -11.314 1.00 68.00 219 ASP A C 1
ATOM 1764 O O . ASP A 1 219 ? -15.255 5.877 -10.507 1.00 68.00 219 ASP A O 1
ATOM 1768 N N . TRP A 1 220 ? -13.469 6.238 -11.785 1.00 59.41 220 TRP A N 1
ATOM 1769 C CA . TRP A 1 220 ? -13.233 7.609 -11.308 1.00 59.41 220 TRP A CA 1
ATOM 1770 C C . TRP A 1 220 ? -14.459 8.512 -11.427 1.00 59.41 220 TRP A C 1
ATOM 1772 O O . TRP A 1 220 ? -14.697 9.334 -10.550 1.00 59.41 220 TRP A O 1
ATOM 1782 N N . ARG A 1 221 ? -15.277 8.377 -12.479 1.00 61.91 221 ARG A N 1
ATOM 1783 C CA . ARG A 1 221 ? -16.528 9.148 -12.594 1.00 61.91 221 ARG A CA 1
ATOM 1784 C C . ARG A 1 221 ? -17.595 8.690 -11.607 1.00 61.91 221 ARG A C 1
ATOM 1786 O O . ARG A 1 221 ? -18.323 9.538 -11.095 1.00 61.91 221 ARG A O 1
ATOM 1793 N N . ARG A 1 222 ? -17.684 7.387 -11.335 1.00 59.28 222 ARG A N 1
ATOM 1794 C CA . ARG A 1 222 ? -18.554 6.835 -10.293 1.00 59.28 222 ARG A CA 1
ATOM 1795 C C . ARG A 1 222 ? -18.096 7.306 -8.910 1.00 59.28 222 ARG A C 1
ATOM 1797 O O . ARG A 1 222 ? -18.901 7.874 -8.181 1.00 59.28 222 ARG A O 1
ATOM 1804 N N . ILE A 1 223 ? -16.803 7.215 -8.629 1.00 58.00 223 ILE A N 1
ATOM 1805 C CA . ILE A 1 223 ? -16.160 7.688 -7.400 1.00 58.00 223 ILE A CA 1
ATOM 1806 C C . ILE A 1 223 ? -16.392 9.182 -7.216 1.00 58.00 223 ILE A C 1
ATOM 1808 O O . ILE A 1 223 ? -16.875 9.585 -6.175 1.00 58.00 223 ILE A O 1
ATOM 1812 N N . LEU A 1 224 ? -16.170 10.012 -8.238 1.00 55.72 224 LEU A N 1
ATOM 1813 C CA . LEU A 1 224 ? -16.446 11.453 -8.174 1.00 55.72 224 LEU A CA 1
ATOM 1814 C C . LEU A 1 224 ? -17.934 11.766 -7.950 1.00 55.72 224 LEU A C 1
ATOM 1816 O O . LEU A 1 224 ? -18.266 12.789 -7.352 1.00 55.72 224 LEU A O 1
ATOM 1820 N N . SER A 1 225 ? -18.843 10.914 -8.433 1.00 58.34 225 SER A N 1
ATOM 1821 C CA . SER A 1 225 ? -20.280 11.062 -8.177 1.00 58.34 225 SER A CA 1
ATOM 1822 C C . SER A 1 225 ? -20.683 10.642 -6.758 1.00 58.34 225 SER A C 1
ATOM 1824 O O . SER A 1 225 ? -21.610 11.228 -6.201 1.00 58.34 225 SER A O 1
ATOM 1826 N N . GLU A 1 226 ? -19.956 9.696 -6.160 1.00 52.62 226 GLU A N 1
ATOM 1827 C CA . GLU A 1 226 ? -20.112 9.239 -4.774 1.00 52.62 226 GLU A CA 1
ATOM 1828 C C . GLU A 1 226 ? -19.380 10.176 -3.781 1.00 52.62 226 GLU A C 1
ATOM 1830 O O . GLU A 1 226 ? -19.936 10.505 -2.743 1.00 52.62 226 GLU A O 1
ATOM 1835 N N . TRP A 1 227 ? -18.228 10.753 -4.146 1.00 54.06 227 TRP A N 1
ATOM 1836 C CA . TRP A 1 227 ? -17.488 11.798 -3.412 1.00 54.06 227 TRP A CA 1
ATOM 1837 C C . TRP A 1 227 ? -18.283 13.096 -3.258 1.00 54.06 227 TRP A C 1
ATOM 1839 O O . TRP A 1 227 ? -18.119 13.820 -2.281 1.00 54.06 227 TRP A O 1
ATOM 1849 N N . ARG A 1 228 ? -19.189 13.398 -4.197 1.00 53.31 228 ARG A N 1
ATOM 1850 C CA . ARG A 1 228 ? -20.147 14.509 -4.046 1.00 53.31 228 ARG A CA 1
ATOM 1851 C C . ARG A 1 228 ? -21.194 14.264 -2.953 1.00 53.31 228 ARG A C 1
ATOM 1853 O O . ARG A 1 228 ? -21.989 15.162 -2.686 1.00 53.31 228 ARG A O 1
ATOM 1860 N N . ARG A 1 229 ? -21.224 13.072 -2.355 1.00 60.25 229 ARG A N 1
ATOM 1861 C CA . ARG A 1 229 ? -22.099 12.680 -1.247 1.00 60.25 229 ARG A CA 1
ATOM 1862 C C . ARG A 1 229 ? -21.270 12.330 -0.013 1.00 60.25 229 ARG A C 1
ATOM 1864 O O . ARG A 1 229 ? -21.467 11.270 0.567 1.00 60.25 229 ARG A O 1
ATOM 1871 N N . ALA A 1 230 ? -20.343 13.205 0.373 1.00 68.94 230 ALA A N 1
ATOM 1872 C CA . ALA A 1 230 ? -19.777 13.136 1.714 1.00 68.94 230 ALA A CA 1
ATOM 1873 C C . ALA A 1 230 ? -20.937 13.135 2.723 1.00 68.94 230 ALA A C 1
ATOM 1875 O O . ALA A 1 230 ? -21.777 14.041 2.716 1.00 68.94 230 ALA A O 1
ATOM 1876 N N . GLU A 1 231 ? -21.038 12.075 3.519 1.00 75.50 231 GLU A N 1
ATOM 1877 C CA . GLU A 1 231 ? -22.089 11.950 4.523 1.00 75.50 231 GLU A CA 1
ATOM 1878 C C . GLU A 1 231 ? -21.550 12.472 5.848 1.00 75.50 231 GLU A C 1
ATOM 1880 O O . GLU A 1 231 ? -20.523 12.002 6.341 1.00 75.50 231 GLU A O 1
ATOM 1885 N N . ARG A 1 232 ? -22.253 13.446 6.432 1.00 82.38 232 ARG A N 1
ATOM 1886 C CA . ARG A 1 232 ? -22.003 13.855 7.812 1.00 82.38 232 ARG A CA 1
ATOM 1887 C C . ARG A 1 232 ? -22.582 12.813 8.744 1.00 82.38 232 ARG A C 1
ATOM 1889 O O . ARG A 1 232 ? -23.781 12.537 8.693 1.00 82.38 232 ARG A O 1
ATOM 1896 N N . LYS A 1 233 ? -21.724 12.239 9.579 1.00 86.31 233 LYS A N 1
ATOM 1897 C CA . LYS A 1 233 ? -22.113 11.272 10.599 1.00 86.31 233 LYS A CA 1
ATOM 1898 C C . LYS A 1 233 ? -21.585 11.722 11.951 1.00 86.31 233 LYS A C 1
ATOM 1900 O O . LYS A 1 233 ? -20.462 12.211 12.070 1.00 86.31 233 LYS A O 1
ATOM 1905 N N . GLU A 1 234 ? -22.415 11.528 12.964 1.00 88.38 234 GLU A N 1
ATOM 1906 C CA . GLU A 1 234 ? -22.015 11.666 14.354 1.00 88.38 234 GLU A CA 1
ATOM 1907 C C . GLU A 1 234 ? -21.305 10.375 14.780 1.00 88.38 234 GLU A C 1
ATOM 1909 O O . GLU A 1 234 ? -21.870 9.276 14.713 1.00 88.38 234 GLU A O 1
ATOM 1914 N N . VAL A 1 235 ? -20.032 10.505 15.139 1.00 90.31 235 VAL A N 1
ATOM 1915 C CA . VAL A 1 235 ? -19.127 9.383 15.377 1.00 90.31 235 VAL A CA 1
ATOM 1916 C C . VAL A 1 235 ? -18.338 9.573 16.661 1.00 90.31 235 VAL A C 1
ATOM 1918 O O . VAL A 1 235 ? -18.027 10.688 17.076 1.00 90.31 235 VAL A O 1
ATOM 1921 N N . SER A 1 236 ? -17.968 8.458 17.275 1.00 89.25 236 SER A N 1
ATOM 1922 C CA . SER A 1 236 ? -16.982 8.411 18.346 1.00 89.25 236 SER A CA 1
ATOM 1923 C C . SER A 1 236 ? -15.647 7.964 17.767 1.00 89.25 236 SER A C 1
ATOM 1925 O O . SER A 1 236 ? -15.564 6.920 17.113 1.00 89.25 236 SER A O 1
ATOM 1927 N N . LEU A 1 237 ? -14.613 8.770 17.997 1.00 89.19 237 LEU A N 1
ATOM 1928 C CA . LEU A 1 237 ? -13.259 8.466 17.561 1.00 89.19 237 LEU A CA 1
ATOM 1929 C C . LEU A 1 237 ? -12.601 7.470 18.520 1.00 89.19 237 LEU A C 1
ATOM 1931 O O . LEU A 1 237 ? -12.698 7.593 19.739 1.00 89.19 237 LEU A O 1
ATOM 1935 N N . LEU A 1 238 ? -11.910 6.490 17.959 1.00 89.44 238 LEU A N 1
ATOM 1936 C CA . LEU A 1 238 ? -11.173 5.454 18.661 1.00 89.44 238 LEU A CA 1
ATOM 1937 C C . LEU A 1 238 ? -9.732 5.481 18.176 1.00 89.44 238 LEU A C 1
ATOM 1939 O O . LEU A 1 238 ? -9.479 5.579 16.977 1.00 89.44 238 LEU A O 1
ATOM 1943 N N . LYS A 1 239 ? -8.792 5.365 19.105 1.00 87.81 239 LYS A N 1
ATOM 1944 C CA . LYS A 1 239 ? -7.372 5.269 18.786 1.00 87.81 239 LYS A CA 1
ATOM 1945 C C . LYS A 1 239 ? -6.883 3.850 19.020 1.00 87.81 239 LYS A C 1
ATOM 1947 O O . LYS A 1 239 ? -7.171 3.274 20.071 1.00 87.81 239 LYS A O 1
ATOM 1952 N N . ILE A 1 240 ? -6.137 3.311 18.061 1.00 85.88 240 ILE A N 1
ATOM 1953 C CA . ILE A 1 240 ? -5.475 2.007 18.167 1.00 85.88 240 ILE A CA 1
ATOM 1954 C C . ILE A 1 240 ? -4.092 2.138 17.542 1.00 85.88 240 ILE A C 1
ATOM 1956 O O . ILE A 1 240 ? -3.960 2.402 16.351 1.00 85.88 240 ILE A O 1
ATOM 1960 N N . GLY A 1 241 ? -3.056 2.012 18.363 1.00 82.56 241 GLY A N 1
ATOM 1961 C CA . GLY A 1 241 ? -1.686 2.314 17.983 1.00 82.56 241 GLY A CA 1
ATOM 1962 C C . GLY A 1 241 ? -1.546 3.756 17.492 1.00 82.56 241 GLY A C 1
ATOM 1963 O O . GLY A 1 241 ? -1.784 4.714 18.238 1.00 82.56 241 GLY A O 1
ATOM 1964 N N . GLU A 1 242 ? -1.144 3.903 16.233 1.00 81.38 242 GLU A N 1
ATOM 1965 C CA . GLU A 1 242 ? -0.971 5.197 15.563 1.00 81.38 242 GLU A CA 1
ATOM 1966 C C . GLU A 1 242 ? -2.185 5.610 14.715 1.00 81.38 242 GLU A C 1
ATOM 1968 O O . GLU A 1 242 ? -2.265 6.759 14.277 1.00 81.38 242 GLU A O 1
ATOM 1973 N N . GLU A 1 243 ? -3.156 4.712 14.537 1.00 85.12 243 GLU A N 1
ATOM 1974 C CA . GLU A 1 243 ? -4.303 4.907 13.657 1.00 85.12 243 GLU A CA 1
ATOM 1975 C C . GLU A 1 243 ? -5.556 5.391 14.401 1.00 85.12 243 GLU A C 1
ATOM 1977 O O . GLU A 1 243 ? -5.766 5.126 15.593 1.00 85.12 243 GLU A O 1
ATOM 1982 N N . PHE A 1 244 ? -6.415 6.093 13.656 1.00 87.69 244 PHE A N 1
ATOM 1983 C CA . PHE A 1 244 ? -7.690 6.612 14.134 1.00 87.69 244 PHE A CA 1
ATOM 1984 C C . PHE A 1 244 ? -8.849 5.952 13.395 1.00 87.69 244 PHE A C 1
ATOM 1986 O O . PHE A 1 244 ? -8.909 5.898 12.167 1.00 87.69 244 PHE A O 1
ATOM 1993 N N . TYR A 1 245 ? -9.813 5.497 14.179 1.00 88.06 245 TYR A N 1
ATOM 1994 C CA . TYR A 1 245 ? -11.026 4.851 13.719 1.00 88.06 245 TYR A CA 1
ATOM 1995 C C . TYR A 1 245 ? -12.234 5.652 14.187 1.00 88.06 245 TYR A C 1
ATOM 1997 O O . TYR A 1 245 ? -12.211 6.269 15.246 1.00 88.06 245 TYR A O 1
ATOM 2005 N N . ALA A 1 246 ? -13.307 5.639 13.412 1.00 89.38 246 ALA A N 1
ATOM 2006 C CA . ALA A 1 246 ? -14.570 6.258 13.775 1.00 89.38 246 ALA A CA 1
ATOM 2007 C C . ALA A 1 246 ? -15.667 5.205 13.800 1.00 89.38 246 ALA A C 1
ATOM 2009 O O . ALA A 1 246 ? -15.853 4.493 12.819 1.00 89.38 246 ALA A O 1
ATOM 2010 N N . ILE A 1 247 ? -16.424 5.141 14.891 1.00 88.19 247 ILE A N 1
ATOM 2011 C CA . ILE A 1 247 ? -17.623 4.304 14.984 1.00 88.19 247 ILE A CA 1
ATOM 2012 C C . ILE A 1 247 ? -18.848 5.213 15.073 1.00 88.19 247 ILE A C 1
ATOM 2014 O O . ILE A 1 247 ? -18.828 6.159 15.866 1.00 88.19 247 ILE A O 1
ATOM 2018 N N . PRO A 1 248 ? -19.926 4.952 14.310 1.00 88.12 248 PRO A N 1
ATOM 2019 C CA . PRO A 1 248 ? -21.192 5.654 14.481 1.00 88.12 248 PRO A CA 1
ATOM 2020 C C . PRO A 1 248 ? -21.644 5.617 15.938 1.00 88.12 248 PRO A C 1
ATOM 2022 O O . PRO A 1 248 ? -21.742 4.548 16.540 1.00 88.12 248 PRO A O 1
ATOM 2025 N N . SER A 1 249 ? -21.975 6.770 16.513 1.00 84.25 249 SER A N 1
ATOM 2026 C CA . SER A 1 249 ? -22.330 6.835 17.936 1.00 84.25 249 SER A CA 1
ATOM 2027 C C . SER A 1 249 ? -23.593 6.039 18.278 1.00 84.25 249 SER A C 1
ATOM 2029 O O . SER A 1 249 ? -23.757 5.599 19.408 1.00 84.25 249 SER A O 1
ATOM 2031 N N . SER A 1 250 ? -24.447 5.765 17.289 1.00 83.50 250 SER A N 1
ATOM 2032 C CA . SER A 1 250 ? -25.600 4.865 17.416 1.00 83.50 250 SER A CA 1
ATOM 2033 C C . SER A 1 250 ? -25.231 3.393 17.647 1.00 83.50 250 SER A C 1
ATOM 2035 O O . SER A 1 250 ? -26.062 2.633 18.144 1.00 83.50 250 SER A O 1
ATOM 2037 N N . GLN A 1 251 ? -24.013 2.978 17.285 1.00 84.62 251 GLN A N 1
ATOM 2038 C CA . GLN A 1 251 ? -23.499 1.622 17.493 1.00 84.62 251 GLN A CA 1
ATOM 2039 C C . GLN A 1 251 ? -22.712 1.490 18.799 1.00 84.62 251 GLN A C 1
ATOM 2041 O O . GLN A 1 251 ? -22.543 0.374 19.284 1.00 84.62 251 GLN A O 1
ATOM 2046 N N . LEU A 1 252 ? -22.253 2.595 19.393 1.00 84.94 252 LEU A N 1
ATOM 2047 C CA . LEU A 1 252 ? -21.505 2.583 20.647 1.00 84.94 252 LEU A CA 1
ATOM 2048 C C . LEU A 1 252 ? -22.466 2.536 21.841 1.00 84.94 252 LEU A C 1
ATOM 2050 O O . LEU A 1 252 ? -23.247 3.455 22.061 1.00 84.94 252 LEU A O 1
ATOM 2054 N N . LEU A 1 253 ? -22.396 1.465 22.635 1.00 83.38 253 LEU A N 1
ATOM 2055 C CA . LEU A 1 253 ? -23.226 1.306 23.834 1.00 83.38 253 LEU A CA 1
ATOM 2056 C C . LEU A 1 253 ? -22.554 1.886 25.080 1.00 83.38 253 LEU A C 1
ATOM 2058 O O . LEU A 1 253 ? -23.166 2.650 25.823 1.00 83.38 253 LEU A O 1
ATOM 2062 N N . ARG A 1 254 ? -21.305 1.484 25.347 1.00 81.38 254 ARG A N 1
ATOM 2063 C CA . ARG A 1 254 ? -20.538 1.898 26.533 1.00 81.38 254 ARG A CA 1
ATOM 2064 C C . ARG A 1 254 ? -19.049 1.650 26.314 1.00 81.38 254 ARG A C 1
ATOM 2066 O O . ARG A 1 254 ? -18.679 0.721 25.602 1.00 81.38 254 ARG A O 1
ATOM 2073 N N . SER A 1 255 ? -18.206 2.429 26.980 1.00 86.31 255 SER A N 1
ATOM 2074 C CA . SER A 1 255 ? -16.768 2.190 27.090 1.00 86.31 255 SER A CA 1
ATOM 2075 C C . SER A 1 255 ? -16.371 1.947 28.550 1.00 86.31 255 SER A C 1
ATOM 2077 O O . SER A 1 255 ? -16.932 2.547 29.468 1.00 86.31 255 SER A O 1
ATOM 2079 N N . LEU A 1 256 ? -15.430 1.031 28.778 1.00 84.81 256 LEU A N 1
ATOM 2080 C CA . LEU A 1 256 ? -14.894 0.698 30.096 1.00 84.81 256 LEU A CA 1
ATOM 2081 C C . LEU A 1 256 ? -13.364 0.701 30.052 1.00 84.81 256 LEU A C 1
ATOM 2083 O O . LEU A 1 256 ? -12.785 -0.088 29.304 1.00 84.81 256 LEU A O 1
ATOM 2087 N N . PRO A 1 257 ? -12.688 1.540 30.853 1.00 86.00 257 PRO A N 1
ATOM 2088 C CA . PRO A 1 257 ? -11.242 1.460 30.978 1.00 86.00 257 PRO A CA 1
ATOM 2089 C C . PRO A 1 257 ? -10.854 0.137 31.646 1.00 86.00 257 PRO A C 1
ATOM 2091 O O . PRO A 1 257 ? -11.439 -0.265 32.653 1.00 86.00 257 PRO A O 1
ATOM 2094 N N . LEU A 1 258 ? -9.854 -0.534 31.088 1.00 84.31 258 LEU A N 1
ATOM 2095 C CA . LEU A 1 258 ? -9.319 -1.799 31.571 1.00 84.31 258 LEU A CA 1
ATOM 2096 C C . LEU A 1 258 ? -7.884 -1.634 32.068 1.00 84.31 258 LEU A C 1
ATOM 2098 O O . LEU A 1 258 ? -7.112 -0.792 31.604 1.00 84.31 258 LEU A O 1
ATOM 2102 N N . GLN A 1 259 ? -7.504 -2.504 33.000 1.00 84.56 259 GLN A N 1
ATOM 2103 C CA . GLN A 1 259 ? -6.095 -2.761 33.278 1.00 84.56 259 GLN A CA 1
ATOM 2104 C C . GLN A 1 259 ? -5.503 -3.608 32.149 1.00 84.56 259 GLN A C 1
ATOM 2106 O O . GLN A 1 259 ? -6.188 -4.470 31.592 1.00 84.56 259 GLN A O 1
ATOM 2111 N N . ARG A 1 260 ? -4.219 -3.396 31.837 1.00 81.75 260 ARG A N 1
ATOM 2112 C CA . ARG A 1 260 ? -3.540 -4.087 30.731 1.00 81.75 260 ARG A CA 1
ATOM 2113 C C . ARG A 1 260 ? -3.651 -5.609 30.825 1.00 81.75 260 ARG A C 1
ATOM 2115 O O . ARG A 1 260 ? -3.993 -6.260 29.850 1.00 81.75 260 ARG A O 1
ATOM 2122 N N . GLU A 1 261 ? -3.466 -6.154 32.021 1.00 83.06 261 GLU A N 1
ATOM 2123 C CA . GLU A 1 261 ? -3.541 -7.595 32.290 1.00 83.06 261 GLU A CA 1
ATOM 2124 C C . GLU A 1 261 ? -4.923 -8.184 31.963 1.00 83.06 261 GLU A C 1
ATOM 2126 O O . GLU A 1 261 ? -5.023 -9.286 31.423 1.00 83.06 261 GLU A O 1
ATOM 2131 N N . MET A 1 262 ? -5.996 -7.438 32.253 1.00 80.38 262 MET A N 1
ATOM 2132 C CA . MET A 1 262 ? -7.365 -7.847 31.927 1.00 80.38 262 MET A CA 1
ATOM 2133 C C . MET A 1 262 ? -7.625 -7.776 30.424 1.00 80.38 262 MET A C 1
ATOM 2135 O O . MET A 1 262 ? -8.234 -8.687 29.870 1.00 80.38 262 MET A O 1
ATOM 2139 N N . ALA A 1 263 ? -7.143 -6.724 29.761 1.00 82.25 263 ALA A N 1
ATOM 2140 C CA . ALA A 1 263 ? -7.240 -6.605 28.311 1.00 82.25 263 ALA A CA 1
ATOM 2141 C C . ALA A 1 263 ? -6.496 -7.744 27.604 1.00 82.25 263 ALA A C 1
ATOM 2143 O O . ALA A 1 263 ? -7.068 -8.378 26.725 1.00 82.25 263 ALA A O 1
ATOM 2144 N N . ASP A 1 264 ? -5.279 -8.075 28.039 1.00 81.88 264 ASP A N 1
ATOM 2145 C CA . ASP A 1 264 ? -4.512 -9.193 27.485 1.00 81.88 264 ASP A CA 1
ATOM 2146 C C . ASP A 1 264 ? -5.223 -10.539 27.727 1.00 81.88 264 ASP A C 1
ATOM 2148 O O . ASP A 1 264 ? -5.219 -11.410 26.857 1.00 81.88 264 ASP A O 1
ATOM 2152 N N . ALA A 1 265 ? -5.864 -10.725 28.888 1.00 81.94 265 ALA A N 1
ATOM 2153 C CA . ALA A 1 265 ? -6.652 -11.924 29.174 1.00 81.94 265 ALA A CA 1
ATOM 2154 C C . ALA A 1 265 ? -7.870 -12.048 28.244 1.00 81.94 265 ALA A C 1
ATOM 2156 O O . ALA A 1 265 ? -8.116 -13.128 27.708 1.00 81.94 265 ALA A O 1
ATOM 2157 N N . PHE A 1 266 ? -8.585 -10.946 28.015 1.00 83.00 266 PHE A N 1
ATOM 2158 C CA . PHE A 1 266 ? -9.729 -10.884 27.108 1.00 83.00 266 PHE A CA 1
ATOM 2159 C C . PHE A 1 266 ? -9.321 -11.105 25.649 1.00 83.00 266 PHE A C 1
ATOM 2161 O O . PHE A 1 266 ? -9.935 -11.910 24.954 1.00 83.00 266 PHE A O 1
ATOM 2168 N N . LEU A 1 267 ? -8.232 -10.479 25.201 1.00 82.25 267 LEU A N 1
ATOM 2169 C CA . LEU A 1 267 ? -7.687 -10.675 23.857 1.00 82.25 267 LEU A CA 1
ATOM 2170 C C . LEU A 1 267 ? -7.214 -12.117 23.620 1.00 82.25 267 LEU A C 1
ATOM 2172 O O . LEU A 1 267 ? -7.268 -12.582 22.488 1.00 82.25 267 LEU A O 1
ATOM 2176 N N . ARG A 1 268 ? -6.790 -12.851 24.660 1.00 82.00 268 ARG A N 1
ATOM 2177 C CA . ARG A 1 268 ? -6.464 -14.286 24.549 1.00 82.00 268 ARG A CA 1
ATOM 2178 C C . ARG A 1 268 ? -7.694 -15.185 24.540 1.00 82.00 268 ARG A C 1
ATOM 2180 O O . ARG A 1 268 ? -7.659 -16.233 23.902 1.00 82.00 268 ARG A O 1
ATOM 2187 N N . SER A 1 269 ? -8.742 -14.835 25.287 1.00 80.56 269 SER A N 1
ATOM 2188 C CA . SER A 1 269 ? -9.974 -15.628 25.328 1.00 80.56 269 SER A CA 1
ATOM 2189 C C . SER A 1 269 ? -10.885 -15.378 24.130 1.00 80.56 269 SER A C 1
ATOM 2191 O O . SER A 1 269 ? -11.721 -16.229 23.846 1.00 80.56 269 SER A O 1
ATOM 2193 N N . GLY A 1 270 ? -10.762 -14.225 23.463 1.00 81.44 270 GLY A N 1
ATOM 2194 C CA . GLY A 1 270 ? -11.666 -13.798 22.388 1.00 81.44 270 GLY A CA 1
ATOM 2195 C C . GLY A 1 270 ? -13.080 -13.465 22.863 1.00 81.44 270 GLY A C 1
ATOM 2196 O O . GLY A 1 270 ? -13.967 -13.195 22.058 1.00 81.44 270 GLY A O 1
ATOM 2197 N N . GLU A 1 271 ? -13.306 -13.468 24.175 1.00 84.69 271 GLU A N 1
ATOM 2198 C CA . GLU A 1 271 ? -14.614 -13.291 24.795 1.00 84.69 271 GLU A CA 1
ATOM 2199 C C . GLU A 1 271 ? -14.478 -12.600 26.150 1.00 84.69 271 GLU A C 1
ATOM 2201 O O . GLU A 1 271 ? -13.561 -12.881 26.929 1.00 84.69 271 GLU A O 1
ATOM 2206 N N . VAL A 1 272 ? -15.453 -11.752 26.462 1.00 83.56 272 VAL A N 1
ATOM 2207 C CA . VAL A 1 272 ? -15.625 -11.099 27.756 1.00 83.56 272 VAL A CA 1
ATOM 2208 C C . VAL A 1 272 ? -16.822 -11.730 28.452 1.00 83.56 272 VAL A C 1
ATOM 2210 O O . VAL A 1 272 ? -17.965 -11.605 28.008 1.00 83.56 272 VAL A O 1
ATOM 2213 N N . LYS A 1 273 ? -16.568 -12.412 29.570 1.00 77.69 273 LYS A N 1
ATOM 2214 C CA . LYS A 1 273 ? -17.625 -12.983 30.410 1.00 77.69 273 LYS A CA 1
ATOM 2215 C C . LYS A 1 273 ? -18.126 -11.929 31.385 1.00 77.69 273 LYS A C 1
ATOM 2217 O O . LYS A 1 273 ? -17.431 -11.573 32.334 1.00 77.69 273 LYS A O 1
ATOM 2222 N N . LEU A 1 274 ? -19.336 -11.447 31.142 1.00 74.81 274 LEU A N 1
ATOM 2223 C CA . LEU A 1 274 ? -20.117 -10.679 32.101 1.00 74.81 274 LEU A CA 1
ATOM 2224 C C . LEU A 1 274 ? -20.947 -11.647 32.956 1.00 74.81 274 LEU A C 1
ATOM 2226 O O . LEU A 1 274 ? -21.049 -12.838 32.658 1.00 74.81 274 LEU A O 1
ATOM 2230 N N . LYS A 1 275 ? -21.536 -11.145 34.043 1.00 63.56 275 LYS A N 1
ATOM 2231 C CA . LYS A 1 275 ? -22.269 -11.979 35.006 1.00 63.56 275 LYS A CA 1
ATOM 2232 C C . LYS A 1 275 ? -23.446 -12.736 34.373 1.00 63.56 275 LYS A C 1
ATOM 2234 O O . LYS A 1 275 ? -23.642 -13.907 34.685 1.00 63.56 275 LYS A O 1
ATOM 2239 N N . ASP A 1 276 ? -24.152 -12.083 33.450 1.00 67.62 276 ASP A N 1
ATOM 2240 C CA . ASP A 1 276 ? -25.383 -12.599 32.836 1.00 67.62 276 ASP A CA 1
ATOM 2241 C C . ASP A 1 276 ? -25.259 -12.851 31.321 1.00 67.62 276 ASP A C 1
ATOM 2243 O O . ASP A 1 276 ? -26.207 -13.313 30.688 1.00 67.62 276 ASP A O 1
ATOM 2247 N N . ALA A 1 277 ? -24.097 -12.565 30.722 1.00 73.88 277 ALA A N 1
ATOM 2248 C CA . ALA A 1 277 ? -23.873 -12.707 29.284 1.00 73.88 277 ALA A CA 1
ATOM 2249 C C . ALA A 1 277 ? -22.391 -12.917 28.950 1.00 73.88 277 ALA A C 1
ATOM 2251 O O . ALA A 1 277 ? -21.504 -12.449 29.658 1.00 73.88 277 ALA A O 1
ATOM 2252 N N . THR A 1 278 ? -22.116 -13.590 27.835 1.00 80.19 278 THR A N 1
ATOM 2253 C CA . THR A 1 278 ? -20.771 -13.643 27.245 1.00 80.19 278 THR A CA 1
ATOM 2254 C C . THR A 1 278 ? -20.779 -12.810 25.972 1.00 80.19 278 THR A C 1
ATOM 2256 O O . THR A 1 278 ? -21.641 -13.004 25.121 1.00 80.19 278 THR A O 1
ATOM 2259 N N . VAL A 1 279 ? -19.857 -11.855 25.877 1.00 84.38 279 VAL A N 1
ATOM 2260 C CA . VAL A 1 279 ? -19.718 -10.931 24.747 1.00 84.38 279 VAL A CA 1
ATOM 2261 C C . VAL A 1 279 ? -18.485 -11.342 23.952 1.00 84.38 279 VAL A C 1
ATOM 2263 O O . VAL A 1 279 ? -17.383 -11.346 24.498 1.00 84.38 279 VAL A O 1
ATOM 2266 N N . SER A 1 280 ? -18.642 -11.672 22.673 1.00 84.12 280 SER A N 1
ATOM 2267 C CA . SER A 1 280 ? -17.505 -11.985 21.800 1.00 84.12 280 SER A CA 1
ATOM 2268 C C . SER A 1 280 ? -16.728 -10.720 21.435 1.00 84.12 280 SER A C 1
ATOM 2270 O O . SER A 1 280 ? -17.318 -9.661 21.187 1.00 84.12 280 SER A O 1
ATOM 2272 N N . LEU A 1 281 ? -15.402 -10.830 21.394 1.00 84.62 281 LEU A N 1
ATOM 2273 C CA . LEU A 1 281 ? -14.531 -9.751 20.951 1.00 84.62 281 LEU A CA 1
ATOM 2274 C C . LEU A 1 281 ? -14.374 -9.766 19.435 1.00 84.62 281 LEU A C 1
ATOM 2276 O O . LEU A 1 281 ? -14.216 -10.813 18.811 1.00 84.62 281 LEU A O 1
ATOM 2280 N N . LEU A 1 282 ? -14.401 -8.574 18.860 1.00 79.94 282 LEU A N 1
ATOM 2281 C CA . LEU A 1 282 ? -14.031 -8.313 17.484 1.00 79.94 282 LEU A CA 1
ATOM 2282 C C . LEU A 1 282 ? -12.582 -7.832 17.448 1.00 79.94 282 LEU A C 1
ATOM 2284 O O . LEU A 1 282 ? -12.211 -6.895 18.157 1.00 79.94 282 LEU A O 1
ATOM 2288 N N . TYR A 1 283 ? -11.794 -8.459 16.582 1.00 74.62 283 TYR A N 1
ATOM 2289 C CA . TYR A 1 283 ? -10.446 -8.018 16.255 1.00 74.62 283 TYR A CA 1
ATOM 2290 C C . TYR A 1 283 ? -10.519 -7.168 14.997 1.00 74.62 283 TYR A C 1
ATOM 2292 O O . TYR A 1 283 ? -11.040 -7.600 13.966 1.00 74.62 283 TYR A O 1
ATOM 2300 N N . LEU A 1 284 ? -10.026 -5.941 15.103 1.00 69.62 284 LEU A N 1
ATOM 2301 C CA . LEU A 1 284 ? -9.903 -5.055 13.959 1.00 69.62 284 LEU A CA 1
ATOM 2302 C C . LEU A 1 284 ? -8.740 -5.533 13.103 1.00 69.62 284 LEU A C 1
ATOM 2304 O O . LEU A 1 284 ? -7.713 -5.930 13.642 1.00 69.62 284 LEU A O 1
ATOM 2308 N N . LYS A 1 285 ? -8.917 -5.525 11.783 1.00 66.50 285 LYS A N 1
ATOM 2309 C CA . LYS A 1 285 ? -7.854 -5.873 10.841 1.00 66.50 285 LYS A CA 1
ATOM 2310 C C . LYS A 1 285 ? -7.357 -4.623 10.129 1.00 66.50 285 LYS A C 1
ATOM 2312 O O . LYS A 1 285 ? -8.183 -3.823 9.686 1.00 66.50 285 LYS A O 1
ATOM 2317 N N . GLY A 1 286 ? -6.039 -4.484 10.041 1.00 60.25 286 GLY A N 1
ATOM 2318 C CA . GLY A 1 286 ? -5.357 -3.469 9.249 1.00 60.25 286 GLY A CA 1
ATOM 2319 C C . GLY A 1 286 ? -5.512 -3.707 7.747 1.00 60.25 286 GLY A C 1
ATOM 2320 O O . GLY A 1 286 ? -6.170 -4.656 7.306 1.00 60.25 286 GLY A O 1
ATOM 2321 N N . GLU A 1 287 ? -4.925 -2.818 6.949 1.00 55.91 287 GLU A N 1
ATOM 2322 C CA . GLU A 1 287 ? -5.015 -2.868 5.482 1.00 55.91 287 GLU A CA 1
ATOM 2323 C C . GLU A 1 287 ? -4.309 -4.088 4.881 1.00 55.91 287 GLU A C 1
ATOM 2325 O O . GLU A 1 287 ? -4.749 -4.590 3.845 1.00 55.91 287 GLU A O 1
ATOM 2330 N N . GLU A 1 288 ? -3.282 -4.617 5.552 1.00 53.25 288 GLU A N 1
ATOM 2331 C CA . GLU A 1 288 ? -2.566 -5.831 5.139 1.00 53.25 288 GLU A CA 1
ATOM 2332 C C . GLU A 1 288 ? -3.176 -7.109 5.760 1.00 53.25 288 GLU A C 1
ATOM 2334 O O . GLU A 1 288 ? -2.703 -8.224 5.525 1.00 53.25 288 GLU A O 1
ATOM 2339 N N . GLY A 1 289 ? -4.293 -6.975 6.490 1.00 57.12 289 GLY A N 1
ATOM 2340 C CA . GLY A 1 289 ? -5.046 -8.075 7.098 1.00 57.12 289 GLY A CA 1
ATOM 2341 C C . GLY A 1 289 ? -4.545 -8.524 8.475 1.00 57.12 289 GLY A C 1
ATOM 2342 O O . GLY A 1 289 ? -5.056 -9.512 9.013 1.00 57.12 289 GLY A O 1
ATOM 2343 N N . GLU A 1 290 ? -3.580 -7.812 9.046 1.00 62.62 290 GLU A N 1
ATOM 2344 C CA . GLU A 1 290 ? -3.029 -7.987 10.385 1.00 62.62 290 GLU A CA 1
ATOM 2345 C C . GLU A 1 290 ? -4.022 -7.572 11.476 1.00 62.62 290 GLU A C 1
ATOM 2347 O O . GLU A 1 290 ? -4.758 -6.602 11.330 1.00 62.62 290 GLU A O 1
ATOM 2352 N N . GLU A 1 291 ? -4.066 -8.308 12.587 1.00 70.00 291 GLU A N 1
ATOM 2353 C CA . GLU A 1 291 ? -4.922 -7.953 13.723 1.00 70.00 291 GLU A CA 1
ATOM 2354 C C . GLU A 1 291 ? -4.326 -6.765 14.490 1.00 70.00 291 GLU A C 1
ATOM 2356 O O . GLU A 1 291 ? -3.170 -6.789 14.918 1.00 70.00 291 GLU A O 1
ATOM 2361 N N . LEU A 1 292 ? -5.133 -5.725 14.676 1.00 67.00 292 LEU A N 1
ATOM 2362 C CA . LEU A 1 292 ? -4.762 -4.510 15.383 1.00 67.00 292 LEU A CA 1
ATOM 2363 C C . LEU A 1 292 ? -5.021 -4.689 16.874 1.00 67.00 292 LEU A C 1
ATOM 2365 O O . LEU A 1 292 ? -6.141 -4.976 17.306 1.00 67.00 292 LEU A O 1
ATOM 2369 N N . PHE A 1 293 ? -3.974 -4.473 17.666 1.00 73.19 293 PHE A N 1
ATOM 2370 C CA . PHE A 1 293 ? -4.025 -4.579 19.116 1.00 73.19 293 PHE A CA 1
ATOM 2371 C C . PHE A 1 293 ? -3.730 -3.230 19.772 1.00 73.19 293 PHE A C 1
ATOM 2373 O O . PHE A 1 293 ? -2.888 -2.477 19.279 1.00 73.19 293 PHE A O 1
ATOM 2380 N N . PRO A 1 294 ? -4.362 -2.936 20.921 1.00 76.75 294 PRO A N 1
ATOM 2381 C CA . PRO A 1 294 ? -4.021 -1.758 21.701 1.00 76.75 294 PRO A CA 1
ATOM 2382 C C . PRO A 1 294 ? -2.550 -1.820 22.147 1.00 76.75 294 PRO A C 1
ATOM 2384 O O . PRO A 1 294 ? -2.099 -2.827 22.710 1.00 76.75 294 PRO A O 1
ATOM 2387 N N . LEU A 1 295 ? -1.799 -0.738 21.948 1.00 72.56 295 LEU A N 1
ATOM 2388 C CA . LEU A 1 295 ? -0.402 -0.591 22.391 1.00 72.56 295 LEU A CA 1
ATOM 2389 C C . LEU A 1 295 ? -0.274 0.185 23.715 1.00 72.56 295 LEU A C 1
ATOM 2391 O O . LEU A 1 295 ? 0.782 0.200 24.341 1.00 72.56 295 LEU A O 1
ATOM 2395 N N . GLY A 1 296 ? -1.353 0.819 24.162 1.00 66.62 296 GLY A N 1
ATOM 2396 C CA . GLY A 1 296 ? -1.419 1.694 25.321 1.00 66.62 296 GLY A CA 1
ATOM 2397 C C . GLY A 1 296 ? -1.480 0.965 26.666 1.00 66.62 296 GLY A C 1
ATOM 2398 O O . GLY A 1 296 ? -1.888 -0.194 26.788 1.00 66.62 296 GLY A O 1
ATOM 2399 N N . PHE A 1 297 ? -1.102 1.691 27.720 1.00 66.00 297 PHE A N 1
ATOM 2400 C CA . PHE A 1 297 ? -1.073 1.187 29.100 1.00 66.00 297 PHE A CA 1
ATOM 2401 C C . PHE A 1 297 ? -2.456 1.091 29.763 1.00 66.00 297 PHE A C 1
ATOM 2403 O O . PHE A 1 297 ? -2.611 0.372 30.750 1.00 66.00 297 PHE A O 1
ATOM 2410 N N . LYS A 1 298 ? -3.456 1.813 29.244 1.00 80.44 298 LYS A N 1
ATOM 2411 C CA . LYS A 1 298 ? -4.835 1.839 29.758 1.00 80.44 298 LYS A CA 1
ATOM 2412 C C . LYS A 1 298 ? -5.830 1.547 28.632 1.00 80.44 298 LYS A C 1
ATOM 2414 O O . LYS A 1 298 ? -6.536 2.458 28.213 1.00 80.44 298 LYS A O 1
ATOM 2419 N N . PRO A 1 299 ? -5.853 0.307 28.121 1.00 86.25 299 PRO A N 1
ATOM 2420 C CA . PRO A 1 299 ? -6.780 -0.067 27.065 1.00 86.25 299 PRO A CA 1
ATOM 2421 C C . PRO A 1 299 ? -8.229 0.116 27.521 1.00 86.25 299 PRO A C 1
ATOM 2423 O O . PRO A 1 299 ? -8.551 -0.010 28.701 1.00 86.25 299 PRO A O 1
ATOM 2426 N N . VAL A 1 300 ? -9.118 0.385 26.577 1.00 87.19 300 VAL A N 1
ATOM 2427 C CA . VAL A 1 300 ? -10.543 0.608 26.804 1.00 87.19 300 VAL A CA 1
ATOM 2428 C C . VAL A 1 300 ? -11.331 -0.455 26.054 1.00 87.19 300 VAL A C 1
ATOM 2430 O O . VAL A 1 300 ? -11.149 -0.645 24.856 1.00 87.19 300 VAL A O 1
ATOM 2433 N N . LEU A 1 301 ? -12.227 -1.147 26.752 1.00 86.81 301 LEU A N 1
ATOM 2434 C CA . LEU A 1 301 ? -13.203 -2.039 26.138 1.00 86.81 301 LEU A CA 1
ATOM 2435 C C . LEU A 1 301 ? -14.430 -1.238 25.718 1.00 86.81 301 LEU A C 1
ATOM 2437 O O . LEU A 1 301 ? -15.089 -0.619 26.551 1.00 86.81 301 LEU A O 1
ATOM 2441 N N . VAL A 1 302 ? -14.752 -1.280 24.435 1.00 87.94 302 VAL A N 1
ATOM 2442 C CA . VAL A 1 302 ? -15.910 -0.627 23.831 1.00 87.94 302 VAL A CA 1
ATOM 2443 C C . VAL A 1 302 ? -16.933 -1.691 23.468 1.00 87.94 302 VAL A C 1
ATOM 2445 O O . VAL A 1 302 ? -16.635 -2.608 22.709 1.00 87.94 302 VAL A O 1
ATOM 2448 N N . PHE A 1 303 ? -18.145 -1.568 24.004 1.00 87.19 303 PHE A N 1
ATOM 2449 C CA . PHE A 1 303 ? -19.273 -2.413 23.635 1.00 87.19 303 PHE A CA 1
ATOM 2450 C C . PHE A 1 303 ? -20.020 -1.800 22.460 1.00 87.19 303 PHE A C 1
ATOM 2452 O O . PHE A 1 303 ? -20.441 -0.642 22.508 1.00 87.19 303 PHE A O 1
ATOM 2459 N N . LEU A 1 304 ? -20.211 -2.612 21.431 1.00 86.25 304 LEU A N 1
ATOM 2460 C CA . LEU A 1 304 ? -20.842 -2.255 20.178 1.00 86.25 304 LEU A CA 1
ATOM 2461 C C . LEU A 1 304 ? -22.116 -3.058 19.980 1.00 86.25 304 LEU A C 1
ATOM 2463 O O . LEU A 1 304 ? -22.143 -4.266 20.220 1.00 86.25 304 LEU A O 1
ATOM 2467 N N . LYS A 1 305 ? -23.158 -2.385 19.501 1.00 84.06 305 LYS A N 1
ATOM 2468 C CA . LYS A 1 305 ? -24.398 -3.013 19.062 1.00 84.06 305 LYS A CA 1
ATOM 2469 C C . LYS A 1 305 ? -24.348 -3.256 17.558 1.00 84.06 305 LYS A C 1
ATOM 2471 O O . LYS A 1 305 ? -24.280 -2.306 16.779 1.00 84.06 305 LYS A O 1
ATOM 2476 N N . ILE A 1 306 ? -24.434 -4.519 17.155 1.00 80.56 306 ILE A N 1
ATOM 2477 C CA . ILE A 1 306 ? -24.434 -4.943 15.752 1.00 80.56 306 ILE A CA 1
ATOM 2478 C C . ILE A 1 306 ? -25.715 -5.733 15.514 1.00 80.56 306 ILE A C 1
ATOM 2480 O O . ILE A 1 306 ? -25.820 -6.898 15.890 1.00 80.56 306 ILE A O 1
ATOM 2484 N N . GLY A 1 307 ? -26.722 -5.077 14.937 1.00 76.31 307 GLY A N 1
ATOM 2485 C CA . GLY A 1 307 ? -28.069 -5.647 14.872 1.00 76.31 307 GLY A CA 1
ATOM 2486 C C . GLY A 1 307 ? -28.623 -5.891 16.280 1.00 76.31 307 GLY A C 1
ATOM 2487 O O . GLY A 1 307 ? -28.760 -4.943 17.059 1.00 76.31 307 GLY A O 1
ATOM 2488 N N . ASP A 1 308 ? -28.902 -7.155 16.600 1.00 75.12 308 ASP A N 1
ATOM 2489 C CA . ASP A 1 308 ? -29.379 -7.600 17.917 1.00 75.12 308 ASP A CA 1
ATOM 2490 C C . ASP A 1 308 ? -28.266 -8.188 18.808 1.00 75.12 308 ASP A C 1
ATOM 2492 O O . ASP A 1 308 ? -28.511 -8.499 19.975 1.00 75.12 308 ASP A O 1
ATOM 2496 N N . GLU A 1 309 ? -27.036 -8.306 18.298 1.00 81.44 309 GLU A N 1
ATOM 2497 C CA . GLU A 1 309 ? -25.883 -8.799 19.054 1.00 81.44 309 GLU A CA 1
ATOM 2498 C C . GLU A 1 309 ? -25.083 -7.656 19.691 1.00 81.44 309 GLU A C 1
ATOM 2500 O O . GLU A 1 309 ? -24.979 -6.548 19.155 1.00 81.44 309 GLU A O 1
ATOM 2505 N N . ILE A 1 310 ? -24.463 -7.953 20.835 1.00 83.62 310 ILE A N 1
ATOM 2506 C CA . ILE A 1 310 ? -23.490 -7.074 21.485 1.00 83.62 310 ILE A CA 1
ATOM 2507 C C . ILE A 1 310 ? -22.111 -7.701 21.311 1.00 83.62 310 ILE A C 1
ATOM 2509 O O . ILE A 1 310 ? -21.905 -8.859 21.676 1.00 83.62 310 ILE A O 1
ATOM 2513 N N . ARG A 1 311 ? -21.164 -6.928 20.781 1.00 86.44 311 ARG A N 1
ATOM 2514 C CA . ARG A 1 311 ? -19.755 -7.322 20.641 1.00 86.44 311 ARG A CA 1
ATOM 2515 C C . ARG A 1 311 ? -18.840 -6.324 21.328 1.00 86.44 311 ARG A C 1
ATOM 2517 O O . ARG A 1 311 ? -19.231 -5.186 21.560 1.00 86.44 311 ARG A O 1
ATOM 2524 N N . GLY A 1 312 ? -17.637 -6.754 21.683 1.00 86.19 312 GLY A N 1
ATOM 2525 C CA . GLY A 1 312 ? -16.633 -5.896 22.311 1.00 86.19 312 GLY A CA 1
ATOM 2526 C C . GLY A 1 312 ? -15.450 -5.632 21.386 1.00 86.19 312 GLY A C 1
ATOM 2527 O O . GLY A 1 312 ? -15.050 -6.521 20.645 1.00 86.19 312 GLY A O 1
ATOM 2528 N N . ILE A 1 313 ? -14.860 -4.444 21.453 1.00 87.50 313 ILE A N 1
ATOM 2529 C CA . ILE A 1 313 ? -13.554 -4.136 20.852 1.00 87.50 313 ILE A CA 1
ATOM 2530 C C . ILE A 1 313 ? -12.664 -3.544 21.934 1.00 87.50 313 ILE A C 1
ATOM 2532 O O . ILE A 1 313 ? -13.125 -2.731 22.731 1.00 87.50 313 ILE A O 1
ATOM 2536 N N . VAL A 1 314 ? -11.394 -3.938 21.970 1.00 86.56 314 VAL A N 1
ATOM 2537 C CA . VAL A 1 314 ? -10.408 -3.321 22.860 1.00 86.56 314 VAL A CA 1
ATOM 2538 C C . VAL A 1 314 ? -9.587 -2.311 22.064 1.00 86.56 314 VAL A C 1
ATOM 2540 O O . VAL A 1 314 ? -8.990 -2.666 21.053 1.00 86.56 314 VAL A O 1
ATOM 2543 N N . VAL A 1 315 ? -9.556 -1.063 22.524 1.00 88.62 315 VAL A N 1
ATOM 2544 C CA . VAL A 1 315 ? -8.846 0.058 21.886 1.00 88.62 315 VAL A CA 1
ATOM 2545 C C . VAL A 1 315 ? -7.917 0.748 22.880 1.00 88.62 315 VAL A C 1
ATOM 2547 O O . VAL A 1 315 ? -7.974 0.461 24.073 1.00 88.62 315 VAL A O 1
ATOM 2550 N N . ASP A 1 316 ? -7.061 1.659 22.423 1.00 86.12 316 ASP A N 1
ATOM 2551 C CA . ASP A 1 316 ? -6.180 2.417 23.320 1.00 86.12 316 ASP A CA 1
ATOM 2552 C C . ASP A 1 316 ? -6.902 3.566 24.008 1.00 86.12 316 ASP A C 1
ATOM 2554 O O . ASP A 1 316 ? -6.735 3.784 25.205 1.00 86.12 316 ASP A O 1
ATOM 2558 N N . GLU A 1 317 ? -7.710 4.301 23.251 1.00 86.44 317 GLU A N 1
ATOM 2559 C CA . GLU A 1 317 ? -8.399 5.483 23.748 1.00 86.44 317 GLU A CA 1
ATOM 2560 C C . GLU A 1 317 ? -9.721 5.679 23.011 1.00 86.44 317 GLU A C 1
ATOM 2562 O O . GLU A 1 317 ? -9.829 5.410 21.812 1.00 86.44 317 GLU A O 1
ATOM 2567 N N . VAL A 1 318 ? -10.725 6.159 23.743 1.00 85.44 318 VAL A N 1
ATOM 2568 C CA . VAL A 1 318 ? -12.002 6.608 23.187 1.00 85.44 318 VAL A CA 1
ATOM 2569 C C . VAL A 1 318 ? -12.036 8.120 23.320 1.00 85.44 318 VAL A C 1
ATOM 2571 O O . VAL A 1 318 ? -12.052 8.654 24.429 1.00 85.44 318 VAL A O 1
ATOM 2574 N N . LEU A 1 319 ? -12.019 8.797 22.182 1.00 84.06 319 LEU A N 1
ATOM 2575 C CA . LEU A 1 319 ? -12.062 10.245 22.072 1.00 84.06 319 LEU A CA 1
ATOM 2576 C C . LEU A 1 319 ? -13.519 10.751 22.045 1.00 84.06 319 LEU A C 1
ATOM 2578 O O . LEU A 1 319 ? -14.456 9.958 21.892 1.00 84.06 319 LEU A O 1
ATOM 2582 N N . PRO A 1 320 ? -13.734 12.070 22.216 1.00 79.19 320 PRO A N 1
ATOM 2583 C CA . PRO A 1 320 ? -15.067 12.654 22.231 1.00 79.19 320 PRO A CA 1
ATOM 2584 C C . PRO A 1 320 ? -15.859 12.370 20.956 1.00 79.19 320 PRO A C 1
ATOM 2586 O O . PRO A 1 320 ? -15.311 12.168 19.872 1.00 79.19 320 PRO A O 1
ATOM 2589 N N . GLN A 1 321 ? -17.178 12.405 21.106 1.00 86.69 321 GLN A N 1
ATOM 2590 C CA . GLN A 1 321 ? -18.107 12.355 19.992 1.00 86.69 321 GLN A CA 1
ATOM 2591 C C . GLN A 1 321 ? -17.975 13.626 19.148 1.00 86.69 321 GLN A C 1
ATOM 2593 O O . GLN A 1 321 ? -17.992 14.738 19.681 1.00 86.69 321 GLN A O 1
ATOM 2598 N N . ILE A 1 322 ? -17.837 13.448 17.839 1.00 87.88 322 ILE A N 1
ATOM 2599 C CA . ILE A 1 322 ? -17.710 14.530 16.867 1.00 87.88 322 ILE A CA 1
ATOM 2600 C C . ILE A 1 322 ? -18.626 14.275 15.674 1.00 87.88 322 ILE A C 1
ATOM 2602 O O . ILE A 1 322 ? -18.967 13.137 15.356 1.00 87.88 322 ILE A O 1
ATOM 2606 N N . GLU A 1 323 ? -18.998 15.344 14.982 1.00 88.38 323 GLU A N 1
ATOM 2607 C CA . GLU A 1 323 ? -19.642 15.248 13.677 1.00 88.38 323 GLU A CA 1
ATOM 2608 C C . GLU A 1 323 ? -18.575 15.439 12.596 1.00 88.38 323 GLU A C 1
ATOM 2610 O O . GLU A 1 323 ? -17.858 16.442 12.598 1.00 88.38 323 GLU A O 1
ATOM 2615 N N . MET A 1 324 ? -18.446 14.470 11.690 1.00 85.75 324 MET A N 1
ATOM 2616 C CA . MET A 1 324 ? -17.424 14.488 10.644 1.00 85.75 324 MET A CA 1
ATOM 2617 C C . MET A 1 324 ? -17.990 14.016 9.306 1.00 85.75 324 MET A C 1
ATOM 2619 O O . MET A 1 324 ? -18.938 13.230 9.248 1.00 85.75 324 MET A O 1
ATOM 2623 N N . GLU A 1 325 ? -17.411 14.533 8.225 1.00 86.44 325 GLU A N 1
ATOM 2624 C CA . GLU A 1 325 ? -17.705 14.108 6.860 1.00 86.44 325 GLU A CA 1
ATOM 2625 C C . GLU A 1 325 ? -16.870 12.882 6.501 1.00 86.44 325 GLU A C 1
ATOM 2627 O O . GLU A 1 325 ? -15.649 12.883 6.654 1.00 86.44 325 GLU A O 1
ATOM 2632 N N . PHE A 1 326 ? -17.543 11.848 6.001 1.00 84.38 326 PHE A N 1
ATOM 2633 C CA . PHE A 1 326 ? -16.894 10.636 5.522 1.00 84.38 326 PHE A CA 1
ATOM 2634 C C . PHE A 1 326 ? -17.094 10.454 4.026 1.00 84.38 326 PHE A C 1
ATOM 2636 O O . PHE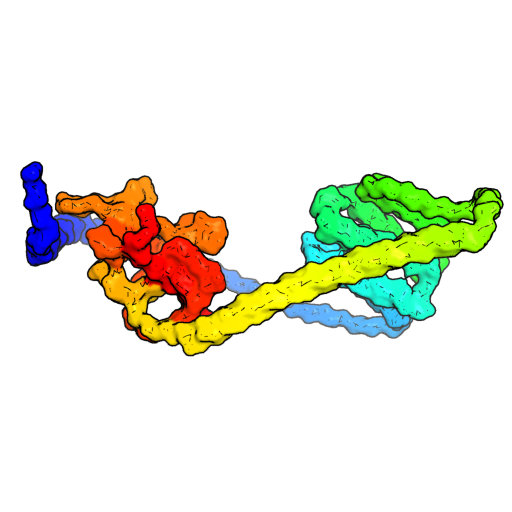 A 1 326 ? -18.193 10.631 3.489 1.00 84.38 326 PHE A O 1
ATOM 2643 N N . PHE A 1 327 ? -16.017 10.039 3.372 1.00 81.81 327 PHE A N 1
ATOM 2644 C CA . PHE A 1 327 ? -15.964 9.674 1.971 1.00 81.81 327 PHE A CA 1
ATOM 2645 C C . PHE A 1 327 ? -16.003 8.148 1.840 1.00 81.81 327 PHE A C 1
ATOM 2647 O O . PHE A 1 327 ? -15.313 7.450 2.585 1.00 81.81 327 PHE A O 1
ATOM 2654 N N . PRO A 1 328 ? -16.793 7.596 0.907 1.00 74.19 328 PRO A N 1
ATOM 2655 C CA . PRO A 1 328 ? -16.856 6.154 0.704 1.00 74.19 328 PRO A CA 1
ATOM 2656 C C . PRO A 1 328 ? -15.524 5.605 0.172 1.00 74.19 328 PRO A C 1
ATOM 2658 O O . PRO A 1 328 ? -14.837 6.257 -0.621 1.00 74.19 328 PRO A O 1
ATOM 2661 N N . LEU A 1 329 ? -15.176 4.383 0.585 1.00 68.75 329 LEU A N 1
ATOM 2662 C CA . LEU A 1 329 ? -14.008 3.670 0.063 1.00 68.75 329 LEU A CA 1
ATOM 2663 C C . LEU A 1 329 ? -14.242 3.133 -1.356 1.00 68.75 329 LEU A C 1
ATOM 2665 O O . LEU A 1 329 ? -15.342 2.712 -1.708 1.00 68.75 329 LEU A O 1
ATOM 2669 N N . LEU A 1 330 ? -13.159 3.082 -2.142 1.00 58.81 330 LEU A N 1
ATOM 2670 C CA . LEU A 1 330 ? -13.106 2.473 -3.482 1.00 58.81 330 LEU A CA 1
ATOM 2671 C C . LEU A 1 330 ? -13.452 0.981 -3.450 1.00 58.81 330 LEU A C 1
ATOM 2673 O O . LEU A 1 330 ? -14.187 0.470 -4.296 1.00 58.81 330 LEU A O 1
ATOM 2677 N N . HIS A 1 331 ? -12.930 0.313 -2.426 1.00 58.91 331 HIS A N 1
ATOM 2678 C CA . HIS A 1 331 ? -13.163 -1.084 -2.112 1.00 58.91 331 HIS A CA 1
ATOM 2679 C C . HIS A 1 331 ? -13.543 -1.156 -0.630 1.00 58.91 331 HIS A C 1
ATOM 2681 O O . HIS A 1 331 ? -12.652 -1.221 0.215 1.00 58.91 331 HIS A O 1
ATOM 2687 N N . PRO A 1 332 ? -14.841 -1.064 -0.283 1.00 59.84 332 PRO A N 1
ATOM 2688 C CA . PRO A 1 332 ? -15.261 -1.216 1.103 1.00 59.84 332 PRO A CA 1
ATOM 2689 C C . PRO A 1 332 ? -14.862 -2.612 1.581 1.00 59.84 332 PRO A C 1
ATOM 2691 O O . PRO A 1 332 ? -15.172 -3.613 0.926 1.00 59.84 332 PRO A O 1
ATOM 2694 N N . THR A 1 333 ? -14.145 -2.672 2.699 1.00 65.25 333 THR A N 1
ATOM 2695 C CA . THR A 1 333 ? -13.851 -3.942 3.362 1.00 65.25 333 THR A CA 1
ATOM 2696 C C . THR A 1 333 ? -15.086 -4.403 4.136 1.00 65.25 333 THR A C 1
ATOM 2698 O O . THR A 1 333 ? -16.107 -3.715 4.182 1.00 65.25 333 THR A O 1
ATOM 2701 N N . GLU A 1 334 ? -15.019 -5.587 4.746 1.00 64.69 334 GLU A N 1
ATOM 2702 C CA . GLU A 1 334 ? -16.111 -6.120 5.573 1.00 64.69 334 GLU A CA 1
ATOM 2703 C C . GLU A 1 334 ? -16.510 -5.164 6.708 1.00 64.69 334 GLU A C 1
ATOM 2705 O O . GLU A 1 334 ? -17.665 -5.150 7.132 1.00 64.69 334 GLU A O 1
ATOM 2710 N N . PHE A 1 335 ? -15.575 -4.317 7.149 1.00 69.62 335 PHE A N 1
ATOM 2711 C CA . PHE A 1 335 ? -15.770 -3.481 8.319 1.00 69.62 335 PHE A CA 1
ATOM 2712 C C . PHE A 1 335 ? -15.537 -1.979 8.112 1.00 69.62 335 PHE A C 1
ATOM 2714 O O . PHE A 1 335 ? -16.077 -1.176 8.875 1.00 69.62 335 PHE A O 1
ATOM 2721 N N . ILE A 1 336 ? -14.766 -1.576 7.095 1.00 77.88 336 ILE A N 1
ATOM 2722 C CA . ILE A 1 336 ? -14.479 -0.164 6.820 1.00 77.88 336 ILE A CA 1
ATOM 2723 C C . ILE A 1 336 ? -15.382 0.313 5.681 1.00 77.88 336 ILE A C 1
ATOM 2725 O O . ILE A 1 336 ? -15.311 -0.176 4.552 1.00 77.88 336 ILE A O 1
ATOM 2729 N N . ALA A 1 337 ? -16.241 1.284 5.983 1.00 76.81 337 ALA A N 1
ATOM 2730 C CA . ALA A 1 337 ? -17.213 1.840 5.044 1.00 76.81 337 ALA A CA 1
ATOM 2731 C C . ALA A 1 337 ? -16.723 3.113 4.341 1.00 76.81 337 ALA A C 1
ATOM 2733 O O . ALA A 1 337 ? -17.213 3.455 3.263 1.00 76.81 337 ALA A O 1
ATOM 2734 N N . GLY A 1 338 ? -15.763 3.817 4.936 1.00 82.94 338 GLY A N 1
ATOM 2735 C CA . GLY A 1 338 ? -15.294 5.102 4.438 1.00 82.94 338 GLY A CA 1
ATOM 2736 C C . GLY A 1 338 ? -14.049 5.593 5.159 1.00 82.94 338 GLY A C 1
ATOM 2737 O O . GLY A 1 338 ? -13.557 4.943 6.078 1.00 82.94 338 GLY A O 1
ATOM 2738 N N . TRP A 1 339 ? -13.575 6.763 4.764 1.00 86.69 339 TRP A N 1
ATOM 2739 C CA . TRP A 1 339 ? -12.500 7.488 5.430 1.00 86.69 339 TRP A CA 1
ATOM 2740 C C . TRP A 1 339 ? -12.884 8.963 5.577 1.00 86.69 339 TRP A C 1
ATOM 2742 O O . TRP A 1 339 ? -13.724 9.477 4.839 1.00 86.69 339 TRP A O 1
ATOM 2752 N N . GLY A 1 340 ? -12.318 9.634 6.567 1.00 86.81 340 GLY A N 1
ATOM 2753 C CA . GLY A 1 340 ? -12.496 11.053 6.847 1.00 86.81 340 GLY A CA 1
ATOM 2754 C C . GLY A 1 340 ? -11.186 11.655 7.335 1.00 86.81 340 GLY A C 1
ATOM 2755 O O . GLY A 1 340 ? -10.191 10.949 7.496 1.00 86.81 340 GLY A O 1
ATOM 2756 N N . GLU A 1 341 ? -11.181 12.960 7.573 1.00 85.75 341 GLU A N 1
ATOM 2757 C CA . GLU A 1 341 ? -9.999 13.675 8.049 1.00 85.75 341 GLU A CA 1
ATOM 2758 C C . GLU A 1 341 ? -10.326 14.424 9.340 1.00 85.75 341 GLU A C 1
ATOM 2760 O O . GLU A 1 341 ? -11.240 15.251 9.381 1.00 85.75 341 GLU A O 1
ATOM 2765 N N . TRP A 1 342 ? -9.557 14.151 10.394 1.00 84.81 342 TRP A N 1
ATOM 2766 C CA . TRP A 1 342 ? -9.664 14.828 11.681 1.00 84.81 342 TRP A CA 1
ATOM 2767 C C . TRP A 1 342 ? -8.296 15.364 12.100 1.00 84.81 342 TRP A C 1
ATOM 2769 O O . TRP A 1 342 ? -7.337 14.610 12.221 1.00 84.81 342 TRP A O 1
ATOM 2779 N N . GLU A 1 343 ? -8.195 16.682 12.296 1.00 82.19 343 GLU A N 1
ATOM 2780 C CA . GLU A 1 343 ? -6.950 17.369 12.688 1.00 82.19 343 GLU A CA 1
ATOM 2781 C C . GLU A 1 343 ? -5.732 17.044 11.792 1.00 82.19 343 GLU A C 1
ATOM 2783 O O . GLU A 1 343 ? -4.599 16.953 12.265 1.00 82.19 343 GLU A O 1
ATOM 2788 N N . GLY A 1 344 ? -5.951 16.869 10.484 1.00 77.75 344 GLY A N 1
ATOM 2789 C CA . GLY A 1 344 ? -4.891 16.520 9.529 1.00 77.75 344 GLY A CA 1
ATOM 2790 C C . GLY A 1 344 ? -4.487 15.044 9.548 1.00 77.75 344 GLY A C 1
ATOM 2791 O O . GLY A 1 344 ? -3.475 14.680 8.950 1.00 77.75 344 GLY A O 1
ATOM 2792 N N . LYS A 1 345 ? -5.245 14.196 10.253 1.00 83.50 345 LYS A N 1
ATOM 2793 C CA . LYS A 1 345 ? -5.052 12.747 10.302 1.00 83.50 345 LYS A CA 1
ATOM 2794 C C . LYS A 1 345 ? -6.194 12.027 9.614 1.00 83.50 345 LYS A C 1
ATOM 2796 O O . LYS A 1 345 ? -7.354 12.421 9.724 1.00 83.50 345 LYS A O 1
ATOM 2801 N N . GLU A 1 346 ? -5.848 10.939 8.947 1.00 85.81 346 GLU A N 1
ATOM 2802 C CA . GLU A 1 346 ? -6.820 10.041 8.347 1.00 85.81 346 GLU A CA 1
ATOM 2803 C C . GLU A 1 346 ? -7.576 9.266 9.430 1.00 85.81 346 GLU A C 1
ATOM 2805 O O . GLU A 1 346 ? -6.986 8.759 10.387 1.00 85.81 346 GLU A O 1
ATOM 2810 N N . VAL A 1 347 ? -8.896 9.185 9.269 1.00 87.75 347 VAL A N 1
ATOM 2811 C CA . VAL A 1 347 ? -9.789 8.443 10.153 1.00 87.75 347 VAL A CA 1
ATOM 2812 C C . VAL A 1 347 ? -10.615 7.461 9.342 1.00 87.75 347 VAL A C 1
ATOM 2814 O O . VAL A 1 347 ? -11.386 7.856 8.470 1.00 87.75 347 VAL A O 1
ATOM 2817 N N . LYS A 1 348 ? -10.529 6.177 9.676 1.00 88.00 348 LYS A N 1
ATOM 2818 C CA . LYS A 1 348 ? -11.268 5.109 8.992 1.00 88.00 348 LYS A CA 1
ATOM 2819 C C . LYS A 1 348 ? -12.651 4.925 9.628 1.00 88.00 348 LYS A C 1
ATOM 2821 O O . LYS A 1 348 ? -12.759 4.684 10.829 1.00 88.00 348 LYS A O 1
ATOM 2826 N N . LEU A 1 349 ? -13.725 5.033 8.841 1.00 86.12 349 LEU A N 1
ATOM 2827 C CA . LEU A 1 349 ? -15.099 4.802 9.300 1.00 86.12 349 LEU A CA 1
ATOM 2828 C C . LEU A 1 349 ? -15.384 3.310 9.387 1.00 86.12 349 LEU A C 1
ATOM 2830 O O . LEU A 1 349 ? -15.495 2.627 8.369 1.00 86.12 349 LEU A O 1
ATOM 2834 N N . PHE A 1 350 ? -15.591 2.842 10.604 1.00 82.81 350 PHE A N 1
ATOM 2835 C CA . PHE A 1 350 ? -15.939 1.475 10.916 1.00 82.81 350 PHE A CA 1
ATOM 2836 C C . PHE A 1 350 ? -17.459 1.352 11.074 1.00 82.81 350 PHE A C 1
ATOM 2838 O O . PHE A 1 350 ? -18.035 1.831 12.050 1.00 82.81 350 PHE A O 1
ATOM 2845 N N . GLU A 1 351 ? -18.128 0.745 10.091 1.00 75.81 351 GLU A N 1
ATOM 2846 C CA . GLU A 1 351 ? -19.588 0.598 10.076 1.00 75.81 351 GLU A CA 1
ATOM 2847 C C . GLU A 1 351 ? -19.954 -0.881 9.952 1.00 75.81 351 GLU A C 1
ATOM 2849 O O . GLU A 1 351 ? -19.892 -1.485 8.881 1.00 75.81 351 GLU A O 1
ATOM 2854 N N . LEU A 1 352 ? -20.363 -1.468 11.075 1.00 69.06 352 LEU A N 1
ATOM 2855 C CA . LEU A 1 352 ? -20.727 -2.879 11.157 1.00 69.06 352 LEU A CA 1
ATOM 2856 C C . LEU A 1 352 ? -22.169 -3.062 10.677 1.00 69.06 352 LEU A C 1
ATOM 2858 O O . LEU A 1 352 ? -23.116 -2.719 11.388 1.00 69.06 352 LEU A O 1
ATOM 2862 N N . LYS A 1 353 ? -22.352 -3.580 9.460 1.00 62.75 353 LYS A N 1
ATOM 2863 C CA . LYS A 1 353 ? -23.680 -3.906 8.920 1.00 62.75 353 LYS A CA 1
ATOM 2864 C C . LYS A 1 353 ? -24.055 -5.323 9.345 1.00 62.75 353 LYS A C 1
ATOM 2866 O O . LYS A 1 353 ? -23.385 -6.273 8.965 1.00 62.75 353 LYS A O 1
ATOM 2871 N N . GLY A 1 354 ? -25.145 -5.465 10.100 1.00 44.97 354 GLY A N 1
ATOM 2872 C CA . GLY A 1 354 ? -25.600 -6.739 10.681 1.00 44.97 354 GLY A CA 1
ATOM 2873 C C . GLY A 1 354 ? -26.043 -7.829 9.692 1.00 44.97 354 GLY A C 1
ATOM 2874 O O . GLY A 1 354 ? -26.548 -8.851 10.136 1.00 44.97 354 GLY A O 1
ATOM 2875 N N . ASP A 1 355 ? -25.859 -7.638 8.383 1.00 39.72 355 ASP A N 1
ATOM 2876 C CA . ASP A 1 355 ? -26.403 -8.519 7.339 1.00 39.72 355 ASP A CA 1
ATOM 2877 C C . ASP A 1 355 ? -25.386 -9.493 6.724 1.00 39.72 355 ASP A C 1
ATOM 2879 O O . ASP A 1 355 ? -25.739 -10.248 5.816 1.00 39.72 355 ASP A O 1
ATOM 2883 N N . LYS A 1 356 ? -24.127 -9.509 7.177 1.00 34.25 356 LYS A N 1
ATOM 2884 C CA . LYS A 1 356 ? -23.146 -10.505 6.722 1.00 34.25 356 LYS A CA 1
ATOM 2885 C C . LYS A 1 356 ? -22.213 -10.936 7.843 1.00 34.25 356 LYS A C 1
ATOM 2887 O O . LYS A 1 356 ? -21.159 -10.340 8.021 1.00 34.25 356 LYS A O 1
ATOM 2892 N N . ILE A 1 357 ? -22.620 -11.991 8.542 1.00 33.97 357 ILE A N 1
ATOM 2893 C CA . ILE A 1 357 ? -21.731 -12.991 9.145 1.00 33.97 357 ILE A CA 1
ATOM 2894 C C . ILE A 1 357 ? -22.282 -14.356 8.756 1.00 33.97 357 ILE A C 1
ATOM 2896 O O . ILE A 1 357 ? -23.514 -14.538 8.895 1.00 33.97 357 ILE A O 1
#

Foldseek 3Di:
DDDDDPPDPPVVVVVVVVVVVVVVVPPPPPPDDDDDDDDDDDDDDDDDDDDDDDDPDDDPLNVLLVVLVVLVVVCVVPVDLVSLVVNLVSLVVNLPDPPQDPLLNLLSVLLNVLSVCVNPPVVLPDPLSNVLNVVSSVLSVCVVVVHDPRPVSSVVSVVSSCVSNVPPCPDPPPPPDDPPDPDPVVVVVVVVVVVVVVVVVVVVVVVVVVVVVVVVVVLVVVLVVQQVCFDWAWWKWFAFPPAIATEGPVFWDDKDWDAPVVLVVCVVVQWDDDPVDIAGEDFDADPVRDTTDHPARTWMWTWTDAPPHIHIYIGRDIHDTDIFTWRADSDADQFFGTWTDDPNHIYTYGYHHNPDD

Sequence (357 aa):
MAEKDLKDIDLEKLDQEIEKAIDRIFVEKEMAKEEGEEPAIVPSAGAKEREIPSVPGETDFQKKLEEIEAQLLTIEWEMNPL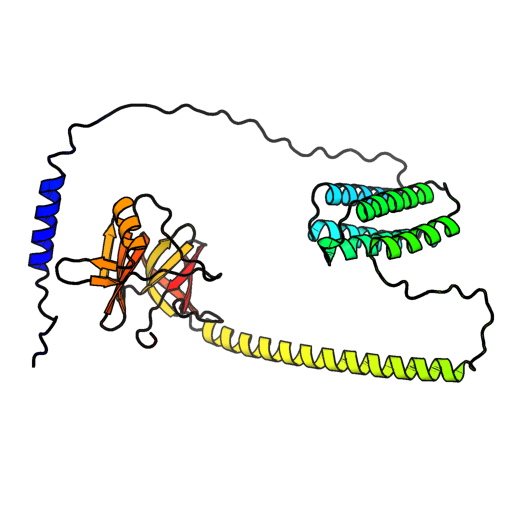NIRKGMELTAKLMSHPLCADEMADALDLLHKTLHEFNENEGTVTPASIKFLQDLWGFIKGSAEGKGDGKGAVAQLRKTFYEVFGIEEALVEEEKGEEKALEAPERWERFEELMVDHIRRLQRLRKLVDEEIKEIRRDWRRILSEWRRAERKEVSLLKIGEEFYAIPSSQLLRSLPLQREMADAFLRSGEVKLKDATVSLLYLKGEEGEELFPLGFKPVLVFLKIGDEIRGIVVDEVLPQIEMEFFPLLHPTEFIAGWGEWEGKEVKLFELKGDKI

pLDDT: mean 70.71, std 18.54, range [27.31, 90.31]

Secondary structure (DSSP, 8-state):
-----TT---HHHHHHHHHHHHHHHSSSSTTS------------PPPPP-PPPPPTT--HHHHHHHHHHHHHHHHHH---HHHHHHHHHHHHHHHT-TT--HHHHHHHHHHHHHHHHHHH-GGG--HHHHHHHHHHHHHHHHHHTT-S-HHHHHHHHHHHHHHHHT----------S------HHHHHHHHHHHHHHHHHHHHHHHHHHHHHHHHHHHHHHHHHHHHTTPEEEEEEEEEETTEEEEEETTTEEEEEE--HHHHHHHHHHTEEE-SS-EEEEPPEE-TTSPEE---SSS-EEEEEEETTEEEEEEESEEEEEEEEEEEEPSS--SSEEEEEEETTEEEEEE---TT--

=== Feature glossary ===
Legend for the data blocks above and below:

— What the protein is —

Sequence gives the chain of amino acids in standard one-letter code (A=alanine, C=cysteine, …, Y=tyrosine), read N→C. It is the only feature that is directly encoded by the gene; all structural features are derived from the folded form of this sequence.

The annotation block draws on four external resources. InterPro: which protein families and domains the sequence belongs to. GO: standardized terms for what the protein does, what process it participates in, and where in the cell it acts. CATH: which structural fold it has in the CATH hierarchy. Organism: the species of origin.

— Where its atoms are —

Atomic coordinates in PDBx/mmCIF format — the same representation the Protein Data Bank distributes. Each line of the _atom_site loop places one backbone atom in Cartesian space (units: ångströms, origin: arbitrary).

Six rendered views show the 3D structure from the faces of a cube — i.e. along ±x, ±y, ±z. Rendering representation is drawn randomly per protein from cartoon (secondary-structure ribbons), sticks (backbone bonds), or molecular surface; coloring is either N→C rainbow (blue at the N-terminus through red at the C-terminus) or one color per chain.

— Local backbone conformation —

DSSP 8-state secondary structure assigns each residue one of H (α-helix), G (3₁₀-helix), I (π-helix), E (extended β-strand), B (isolated β-bridge), T (hydrogen-bonded turn), S (bend), or '-' (coil). The assignment is computed from backbone hydrogen-bond geometry via the Kabsch–Sander algorithm.

P-SEA three-state annotation labels each residue as helix, strand, or coil based purely on the geometry of the Cα trace. It serves as a fallback when the full backbone (and thus DSSP) is unavailable.

φ (phi) and ψ (psi) are the two rotatable backbone dihedrals per residue: φ is the C(i-1)–N–Cα–C torsion, ψ is the N–Cα–C–N(i+1) torsion, both in degrees on (−180°, 180°]. α-helical residues cluster near (−60°, −45°); β-strand residues near (−120°, +130°). A Ramachandran plot is simply a scatter of (φ, ψ) for every residue.

— Global shape and packing —

Radius of gyration (Rg) is the root-mean-square distance of Cα atoms from their centroid — a single number for overall size and compactness. A globular domain of N residues has Rg ≈ 2.2·N^0.38 Å; an extended or disordered chain has a much larger Rg. The Cα contact count is the number of residue pairs whose Cα atoms are within 8 Å and are more than four positions apart in sequence — a standard proxy for tertiary packing density. The bounding box is the smallest axis-aligned box enclosing all Cα atoms.

Accessible surface area quantifies burial. A residue with SASA near zero is packed into the hydrophobic core; one with SASA >100 Å² sits on the surface. Computed here via the Shrake–Rupley numerical algorithm with a 1.4 Å probe.

The contact map is a binary N×N matrix image: pixel (i, j) is dark where Cα_i and Cα_j are within 8 Å and |i−j|>4. Because the |i−j|>4 filter removes local helical contacts, off-diagonal stripes parallel to the main diagonal indicate parallel β-sheets; stripes perpendicular to it indicate antiparallel β-sheets. The Ramachandran plot scatters every residue's (φ, ψ) pair against the sterically allowed regions. The PAE heatmap renders the predicted-aligned-error matrix.

— Structural neighborhood —

A 3Di character summarizes, for each residue, the relative orientation of the Cα frame of its nearest spatial neighbor. Because it encodes fold topology rather than chemistry, 3Di alignments detect remote structural similarity that sequence alignment misses.

Structural nearest neighbors (via Foldseek easy-search vs the PDB). Reported per hit: target PDB id, E-value, and alignment TM-score. A TM-score above ~0.5 is the conventional threshold for 'same fold'.

— Confidence and disorder —

For AlphaFold models, the B-factor field carries pLDDT — the model's own estimate of local accuracy on a 0–100 scale. Regions with pLDDT<50 should be treated as essentially unmodeled; they often correspond to intrinsically disordered segments.

B-factor (Debye–Waller factor) reflects atomic displacement in the crystal lattice. It is an experimental observable (units Å²), not a prediction; low values mean the atom is pinned down, high values mean it moves or is heterogeneous across the crystal.

Predicted Aligned Error (PAE) is an AlphaFold confidence matrix: entry (i, j) is the expected error in the position of residue j, in ångströms, when the prediction is superimposed on the true structure at residue i. Low PAE within a block of residues means that block is internally rigid and well-predicted; high PAE between two blocks means their relative placement is uncertain even if each block individually is confident.